Protein AF-0000000081333913 (afdb_homodimer)

Organism: NCBI:txid2813360

Foldseek 3Di:
DPLVDPFWKFADPVRQKIKTFGDAFLAKEWEQAPQQCVLVVDQTFIWGKHFPVRMGTPHHDWDFDRPPDQWTFTAHPPPGDTAWIDHHPCNRMIIGGLCRIPPSVVRFHQEYACCCNGDPVDDGPHPHYYVHDDDPVCSVVSSVVRVVVVVD/DPLVDPFWKFADPVRQKIKTFGDAFLAKEWEQAPQQCVLVVDQTFIKGKHFPVRMGTPHHDWDFDRPPDQKTFTAHPPPGDTAWIDHHPCNRMIIGGLCRIPPSVVRFHQEYACCCNGDPVDDGPHPHYYVHDDDPVCSVVSSVVRVVVVVD

pLDDT: mean 96.04, std 8.11, range [45.03, 98.94]

Secondary structure (DSSP, 8-state):
--GGGPSEEEE-TTSSSEEEE-S--SEEEEE--HHHHHHHTSS-EEEEEEEGGGEEEEES--EE-TT-SSSEEEE-TTT--EEEEE-TT-TTEEEEEGGGBTTGGG---SEEE-GGG--TT-----SEE-SSPPPHHHHHHHHHHHHHHHH-/--GGGPSEEEE-TTSSSEEEE-S--SEEEEE--HHHHHHHTSS-EEEEEEEGGGEEEEES--EE-TT-SSSEEEE-TTT--EEEEE-TT-TTEEEEEGGGBTTGGG---SEEE-GGG--TT-----SEE-SSPPPGGGHHHHHHHHHHHHH-

Radius of gyration: 18.85 Å; Cα contacts (8 Å, |Δi|>4): 788; chains: 2; bounding box: 34×53×47 Å

Structure (mmCIF, N/CA/C/O backbone):
data_AF-0000000081333913-model_v1
#
loop_
_entity.id
_entity.type
_entity.pdbx_description
1 polymer 'GFA family protein'
#
loop_
_atom_site.group_PDB
_atom_site.id
_atom_site.type_symbol
_atom_site.label_atom_id
_atom_site.label_alt_id
_atom_site.label_comp_id
_atom_site.label_asym_id
_atom_site.label_entity_id
_atom_site.label_seq_id
_atom_site.pdbx_PDB_ins_code
_atom_site.Cartn_x
_atom_site.Cartn_y
_atom_site.Cartn_z
_atom_site.occupancy
_atom_site.B_iso_or_equiv
_atom_site.auth_seq_id
_atom_site.auth_comp_id
_atom_site.auth_asym_id
_atom_site.auth_atom_id
_atom_site.pdbx_PDB_model_num
ATOM 1 N N . MET A 1 1 ? 9.031 -12.336 -18.047 1 46.41 1 MET A N 1
ATOM 2 C CA . MET A 1 1 ? 10.094 -12.57 -17.078 1 46.41 1 MET A CA 1
ATOM 3 C C . MET A 1 1 ? 11.07 -13.633 -17.578 1 46.41 1 MET A C 1
ATOM 5 O O . MET A 1 1 ? 10.648 -14.68 -18.078 1 46.41 1 MET A O 1
ATOM 9 N N . SER A 1 2 ? 12.266 -13.273 -17.938 1 48.06 2 SER A N 1
ATOM 10 C CA . SER A 1 2 ? 13.148 -14.297 -18.484 1 48.06 2 SER A CA 1
ATOM 11 C C . SER A 1 2 ? 13.359 -15.43 -17.484 1 48.06 2 SER A C 1
ATOM 13 O O . SER A 1 2 ? 13.477 -15.188 -16.281 1 48.06 2 SER A O 1
ATOM 15 N N . VAL A 1 3 ? 12.852 -16.656 -17.703 1 53.72 3 VAL A N 1
ATOM 16 C CA . VAL A 1 3 ? 13.055 -17.938 -17.031 1 53.72 3 VAL A CA 1
ATOM 17 C C . VAL A 1 3 ? 14.453 -17.984 -16.422 1 53.72 3 VAL A C 1
ATOM 19 O O . VAL A 1 3 ? 14.672 -18.656 -15.414 1 53.72 3 VAL A O 1
ATOM 22 N N . GLU A 1 4 ? 15.336 -17.203 -17 1 59.25 4 GLU A N 1
ATOM 23 C CA . GLU A 1 4 ? 16.75 -17.453 -16.703 1 59.25 4 GLU A CA 1
ATOM 24 C C . GLU A 1 4 ? 17.109 -17.031 -15.289 1 59.25 4 GLU A C 1
ATOM 26 O O . GLU A 1 4 ? 18.094 -17.5 -14.719 1 59.25 4 GLU A O 1
ATOM 31 N N . THR A 1 5 ? 16.125 -16.516 -14.492 1 79.19 5 THR A N 1
ATOM 32 C CA . THR A 1 5 ? 16.641 -16.047 -13.203 1 79.19 5 THR A CA 1
ATOM 33 C C . THR A 1 5 ? 15.852 -16.672 -12.055 1 79.19 5 THR A C 1
ATOM 35 O O . THR A 1 5 ? 15.828 -16.125 -10.953 1 79.19 5 THR A O 1
ATOM 38 N N . LEU A 1 6 ? 15.359 -17.828 -12.312 1 89.62 6 LEU A N 1
ATOM 39 C CA . LEU A 1 6 ? 14.656 -18.516 -11.227 1 89.62 6 LEU A CA 1
ATOM 40 C C . LEU A 1 6 ? 15.602 -19.438 -10.461 1 89.62 6 LEU A C 1
ATOM 42 O O . LEU A 1 6 ? 16.562 -19.953 -11.039 1 89.62 6 LEU A O 1
ATOM 46 N N . PRO A 1 7 ? 15.344 -19.625 -9.117 1 96.75 7 PRO A N 1
ATOM 47 C CA . PRO A 1 7 ? 14.281 -19.031 -8.297 1 96.75 7 PRO A CA 1
ATOM 48 C C . PRO A 1 7 ? 14.5 -17.547 -8.031 1 96.75 7 PRO A C 1
ATOM 50 O O . PRO A 1 7 ? 15.633 -17.062 -8.062 1 96.75 7 PRO A O 1
ATOM 53 N N . GLN A 1 8 ? 13.398 -16.859 -7.879 1 97.56 8 GLN A N 1
ATOM 54 C CA . GLN A 1 8 ? 13.422 -15.453 -7.48 1 97.56 8 GLN A CA 1
ATOM 55 C C . GLN A 1 8 ? 13.195 -15.305 -5.977 1 97.56 8 GLN A C 1
ATOM 57 O O . GLN A 1 8 ? 12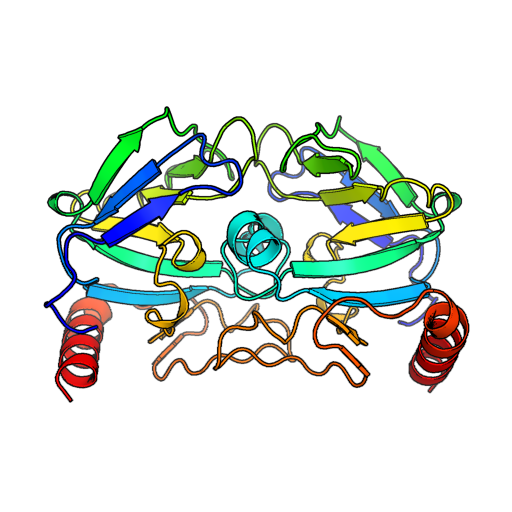.352 -16 -5.398 1 97.56 8 GLN A O 1
ATOM 62 N N . ALA A 1 9 ? 13.984 -14.414 -5.371 1 98.38 9 ALA A N 1
ATOM 63 C CA . ALA A 1 9 ? 13.867 -14.172 -3.934 1 98.38 9 ALA A CA 1
ATOM 64 C C . ALA A 1 9 ? 13 -12.945 -3.652 1 98.38 9 ALA A C 1
ATOM 66 O O . ALA A 1 9 ? 12.789 -12.109 -4.535 1 98.38 9 ALA A O 1
ATOM 67 N N . GLY A 1 10 ? 12.422 -12.914 -2.475 1 98.62 10 GLY A N 1
ATOM 68 C CA . GLY A 1 10 ? 11.711 -11.758 -1.941 1 98.62 10 GLY A CA 1
ATOM 69 C C . GLY A 1 10 ? 11.812 -11.641 -0.433 1 98.62 10 GLY A C 1
ATOM 70 O O . GLY A 1 10 ? 12.297 -12.555 0.235 1 98.62 10 GLY A O 1
ATOM 71 N N . SER A 1 11 ? 11.453 -10.5 0.06 1 98.88 11 SER A N 1
ATOM 72 C CA . SER A 1 11 ? 11.484 -10.273 1.501 1 98.88 11 SER A CA 1
ATOM 73 C C . SER A 1 11 ? 10.578 -9.109 1.898 1 98.88 11 SER A C 1
ATOM 75 O O . SER A 1 11 ? 10.305 -8.227 1.086 1 98.88 11 SER A O 1
ATOM 77 N N . CYS A 1 12 ? 10.133 -9.227 3.225 1 98.88 12 CYS A N 1
ATOM 78 C CA . CYS A 1 12 ? 9.43 -8.078 3.781 1 98.88 12 CYS A CA 1
ATOM 79 C C . CYS A 1 12 ? 10.367 -6.895 3.955 1 98.88 12 CYS A C 1
ATOM 81 O O . CYS A 1 12 ? 11.539 -6.965 3.584 1 98.88 12 CYS A O 1
ATOM 83 N N . ARG A 1 13 ? 9.898 -5.809 4.438 1 98.81 13 ARG A N 1
ATOM 84 C CA . ARG A 1 13 ? 10.633 -4.555 4.578 1 98.81 13 ARG A CA 1
ATOM 85 C C . ARG A 1 13 ? 11.844 -4.73 5.484 1 98.81 13 ARG A C 1
ATOM 87 O O . ARG A 1 13 ? 12.914 -4.172 5.211 1 98.81 13 ARG A O 1
ATOM 94 N N . CYS A 1 14 ? 11.734 -5.453 6.586 1 98.75 14 CYS A N 1
ATOM 95 C CA . CYS A 1 14 ? 12.789 -5.555 7.594 1 98.75 14 CYS A CA 1
ATOM 96 C C . CYS A 1 14 ? 13.672 -6.773 7.34 1 98.75 14 CYS A C 1
ATOM 98 O O . CYS A 1 14 ? 14.609 -7.035 8.094 1 98.75 14 CYS A O 1
ATOM 100 N N . ASN A 1 15 ? 13.367 -7.508 6.383 1 98.62 15 ASN A N 1
ATOM 101 C CA . ASN A 1 15 ? 14.086 -8.727 6.02 1 98.62 15 ASN A CA 1
ATOM 102 C C . ASN A 1 15 ? 13.883 -9.828 7.059 1 98.62 15 ASN A C 1
ATOM 104 O O . ASN A 1 15 ? 14.586 -10.836 7.043 1 98.62 15 ASN A O 1
ATOM 108 N N . GLY A 1 16 ? 12.977 -9.664 7.961 1 98.75 16 GLY A N 1
ATOM 109 C CA . GLY A 1 16 ? 12.68 -10.688 8.953 1 98.75 16 GLY A CA 1
ATOM 110 C C . GLY A 1 16 ? 12.016 -11.914 8.367 1 98.75 16 GLY A C 1
ATOM 111 O O . GLY A 1 16 ? 12.102 -13.008 8.93 1 98.75 16 GLY A O 1
ATOM 112 N N . VAL A 1 17 ? 11.266 -11.758 7.352 1 98.94 17 VAL A N 1
ATOM 113 C CA . VAL A 1 17 ? 10.695 -12.852 6.578 1 98.94 17 VAL A CA 1
ATOM 114 C C . VAL A 1 17 ? 11.25 -12.836 5.16 1 98.94 17 VAL A C 1
ATOM 116 O O . VAL A 1 17 ? 11.305 -11.781 4.52 1 98.94 17 VAL A O 1
ATOM 119 N N . ARG A 1 18 ? 11.75 -13.883 4.676 1 98.88 18 ARG A N 1
ATOM 120 C CA . ARG A 1 18 ? 12.234 -14.07 3.311 1 98.88 18 ARG A CA 1
ATOM 121 C C . ARG A 1 18 ? 11.539 -15.25 2.639 1 98.88 18 ARG A C 1
ATOM 123 O O . ARG A 1 18 ? 11.102 -16.188 3.311 1 98.88 18 ARG A O 1
ATOM 130 N N . PHE A 1 19 ? 11.344 -15.203 1.347 1 98.94 19 PHE A N 1
ATOM 131 C CA . PHE A 1 19 ? 10.688 -16.266 0.591 1 98.94 19 PHE A CA 1
ATOM 132 C C . PHE A 1 19 ? 11.273 -16.375 -0.812 1 98.94 19 PHE A C 1
ATOM 134 O O . PHE A 1 19 ? 12.086 -15.531 -1.218 1 98.94 19 PHE A O 1
ATOM 141 N N . SER A 1 20 ? 10.961 -17.422 -1.452 1 98.75 20 SER A N 1
ATOM 142 C CA . SER A 1 20 ? 11.414 -17.672 -2.818 1 98.75 20 SER A CA 1
ATOM 143 C C . SER A 1 20 ? 10.289 -18.25 -3.676 1 98.75 20 SER A C 1
ATOM 145 O O . SER A 1 20 ? 9.383 -18.906 -3.158 1 98.75 20 SER A O 1
ATOM 147 N N . VAL A 1 21 ? 10.273 -17.875 -4.949 1 98.44 21 VAL A N 1
ATOM 148 C CA . VAL A 1 21 ? 9.391 -18.469 -5.941 1 98.44 21 VAL A CA 1
ATOM 149 C C . VAL A 1 21 ? 10.219 -19.172 -7.02 1 98.44 21 VAL A C 1
ATOM 151 O O . VAL A 1 21 ? 11.195 -18.609 -7.516 1 98.44 21 VAL A O 1
ATOM 154 N N . SER A 1 22 ? 9.766 -20.406 -7.398 1 98.19 22 SER A N 1
ATOM 155 C CA . SER A 1 22 ? 10.594 -21.219 -8.273 1 98.19 22 SER A CA 1
ATOM 156 C C . SER A 1 22 ? 10.016 -21.281 -9.688 1 98.19 22 SER A C 1
ATOM 158 O O . SER A 1 22 ? 10.609 -21.875 -10.586 1 98.19 22 SER A O 1
ATOM 160 N N . GLN A 1 23 ? 8.883 -20.75 -9.945 1 97 23 GLN A N 1
ATOM 161 C CA . GLN A 1 23 ? 8.242 -20.688 -11.25 1 97 23 GLN A CA 1
ATOM 162 C C . GLN A 1 23 ? 7.691 -19.297 -11.531 1 97 23 GLN A C 1
ATOM 164 O O . GLN A 1 23 ? 7.574 -18.484 -10.617 1 97 23 GLN A O 1
ATOM 169 N N . ALA A 1 24 ? 7.434 -19 -12.844 1 96.56 24 ALA A N 1
ATOM 170 C CA . ALA A 1 24 ? 6.793 -17.75 -13.227 1 96.56 24 ALA A CA 1
ATOM 171 C C . ALA A 1 24 ? 5.359 -17.688 -12.703 1 96.56 24 ALA A C 1
ATOM 173 O O . ALA A 1 24 ? 4.727 -18.719 -12.477 1 96.56 24 ALA A O 1
ATOM 174 N N . PRO A 1 25 ? 4.871 -16.516 -12.422 1 97.88 25 PRO A N 1
ATOM 175 C CA . PRO A 1 25 ? 3.467 -16.406 -12.023 1 97.88 25 PRO A CA 1
ATOM 176 C C . PRO A 1 25 ? 2.5 -16.812 -13.133 1 97.88 25 PRO A C 1
ATOM 178 O O . PRO A 1 25 ? 2.846 -16.75 -14.312 1 97.88 25 PRO A O 1
ATOM 181 N N . VAL A 1 26 ? 1.338 -17.219 -12.742 1 97.25 26 VAL A N 1
ATOM 182 C CA . VAL A 1 26 ? 0.34 -17.594 -13.734 1 97.25 26 VAL A CA 1
ATOM 183 C C . VAL A 1 26 ? -0.444 -16.359 -14.172 1 97.25 26 VAL A C 1
ATOM 185 O O . VAL A 1 26 ? -1.115 -16.391 -15.211 1 97.25 26 VAL A O 1
ATOM 188 N N . ILE A 1 27 ? -0.457 -15.281 -13.414 1 98 27 ILE A N 1
ATOM 189 C CA . ILE A 1 27 ? -1.062 -14 -13.773 1 98 27 ILE A CA 1
ATOM 190 C C . ILE A 1 27 ? -0.625 -12.93 -12.781 1 98 27 ILE A C 1
ATOM 192 O O . ILE A 1 27 ? -0.299 -13.234 -11.633 1 98 27 ILE A O 1
ATOM 196 N N . THR A 1 28 ? -0.525 -11.648 -13.125 1 98.69 28 THR A N 1
ATOM 197 C CA . THR A 1 28 ? -0.239 -10.5 -12.273 1 98.69 28 THR A CA 1
ATOM 198 C C . THR A 1 28 ? -1.445 -9.57 -12.195 1 98.69 28 THR A C 1
ATOM 200 O O . THR A 1 28 ? -2.203 -9.445 -13.156 1 98.69 28 THR A O 1
ATOM 203 N N . MET A 1 29 ? -1.62 -8.93 -11.016 1 98.75 29 MET A N 1
ATOM 204 C CA . MET A 1 29 ? -2.889 -8.25 -10.773 1 98.75 29 MET A CA 1
ATOM 205 C C . MET A 1 29 ? -2.68 -6.977 -9.953 1 98.75 29 MET A C 1
ATOM 207 O O . MET A 1 29 ? -1.715 -6.875 -9.195 1 98.75 29 MET A O 1
ATOM 211 N N . ALA A 1 30 ? -3.57 -6.062 -10.164 1 98.94 30 ALA A N 1
ATOM 212 C CA . ALA A 1 30 ? -3.826 -4.953 -9.25 1 98.94 30 ALA A CA 1
ATOM 213 C C . ALA A 1 30 ? -5.27 -4.98 -8.742 1 98.94 30 ALA A C 1
ATOM 215 O O . ALA A 1 30 ? -6.203 -5.156 -9.531 1 98.94 30 ALA A O 1
ATOM 216 N N . CYS A 1 31 ? -5.477 -4.836 -7.484 1 98.88 31 CYS A N 1
ATOM 217 C CA . CYS A 1 31 ? -6.82 -4.785 -6.918 1 98.88 31 CYS A CA 1
ATOM 218 C C . CYS A 1 31 ? -7.109 -3.42 -6.309 1 98.88 31 CYS A C 1
ATOM 220 O O . CYS A 1 31 ? -6.359 -2.947 -5.453 1 98.88 31 CYS A O 1
ATOM 222 N N . HIS A 1 32 ? -8.234 -2.791 -6.668 1 98.94 32 HIS A N 1
ATOM 223 C CA . HIS A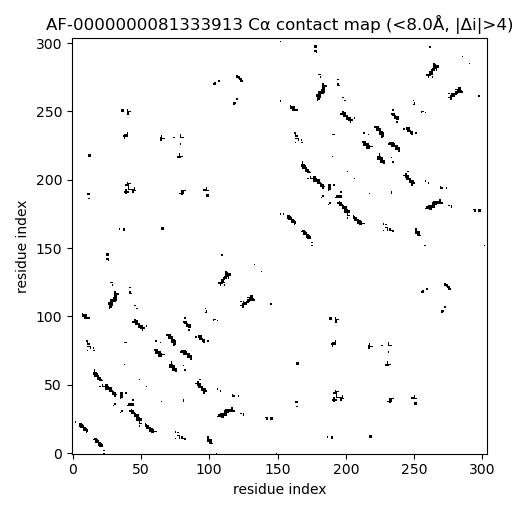 1 32 ? -8.562 -1.422 -6.289 1 98.94 32 HIS A CA 1
ATOM 224 C C . HIS A 1 32 ? -9.609 -1.393 -5.184 1 98.94 32 HIS A C 1
ATOM 226 O O . HIS A 1 32 ? -10.125 -0.326 -4.836 1 98.94 32 HIS A O 1
ATOM 232 N N . CYS A 1 33 ? -10.023 -2.529 -4.609 1 98.75 33 CYS A N 1
ATOM 233 C CA . CYS A 1 33 ? -11.086 -2.473 -3.615 1 98.75 33 CYS A CA 1
ATOM 234 C C . CYS A 1 33 ? -10.68 -1.612 -2.426 1 98.75 33 CYS A C 1
ATOM 236 O O . CYS A 1 33 ? -9.492 -1.441 -2.156 1 98.75 33 CYS A O 1
ATOM 238 N N . THR A 1 34 ? -11.664 -1.129 -1.731 1 98.5 34 THR A N 1
ATOM 239 C CA . THR A 1 34 ? -11.414 -0.283 -0.57 1 98.5 34 THR A CA 1
ATOM 240 C C . THR A 1 34 ? -10.602 -1.035 0.482 1 98.5 34 THR A C 1
ATOM 242 O O . THR A 1 34 ? -9.773 -0.444 1.175 1 98.5 34 THR A O 1
ATOM 245 N N . GLY A 1 35 ? -10.836 -2.309 0.642 1 98.31 35 GLY A N 1
ATOM 246 C CA . GLY A 1 35 ? -10.039 -3.115 1.553 1 98.31 35 GLY A CA 1
ATOM 247 C C . GLY A 1 35 ? -8.555 -3.086 1.232 1 98.31 35 GLY A C 1
ATOM 248 O O . GLY A 1 35 ? -7.727 -2.879 2.121 1 98.31 35 GLY A O 1
ATOM 249 N N . CYS A 1 36 ? -8.211 -3.285 -0.038 1 98.75 36 CYS A N 1
ATOM 250 C CA . CYS A 1 36 ? -6.816 -3.236 -0.463 1 98.75 36 CYS A CA 1
ATOM 251 C C . CYS A 1 36 ? -6.238 -1.838 -0.282 1 98.75 36 CYS A C 1
ATOM 253 O O . CYS A 1 36 ? -5.07 -1.685 0.078 1 98.75 36 CYS A O 1
ATOM 255 N N . GLN A 1 37 ? -7.055 -0.808 -0.609 1 98.88 37 GLN A N 1
ATOM 256 C CA . GLN A 1 37 ? -6.594 0.557 -0.377 1 98.88 37 GLN A CA 1
ATOM 257 C C . GLN A 1 37 ? -6.195 0.763 1.081 1 98.88 37 GLN A C 1
ATOM 259 O O . GLN A 1 37 ? -5.117 1.292 1.366 1 98.88 37 GLN A O 1
ATOM 264 N N . LYS A 1 38 ? -6.977 0.266 1.985 1 98.81 38 LYS A N 1
ATOM 265 C CA . LYS A 1 38 ? -6.699 0.426 3.41 1 98.81 38 LYS A CA 1
ATOM 266 C C . LYS A 1 38 ? -5.516 -0.436 3.84 1 98.81 38 LYS A C 1
ATOM 268 O O . LYS A 1 38 ? -4.664 0.009 4.613 1 98.81 38 LYS A O 1
ATOM 273 N N . MET A 1 39 ? -5.406 -1.65 3.344 1 98.69 39 MET A N 1
ATOM 274 C CA . MET A 1 39 ? -4.336 -2.557 3.746 1 98.69 39 MET A CA 1
ATOM 275 C C . MET A 1 39 ? -2.988 -2.08 3.215 1 98.69 39 MET A C 1
ATOM 277 O O . MET A 1 39 ? -1.959 -2.26 3.867 1 98.69 39 MET A O 1
ATOM 281 N N . THR A 1 40 ? -3.004 -1.458 2.09 1 98.81 40 THR A N 1
ATOM 282 C CA . THR A 1 40 ? -1.753 -1.082 1.44 1 98.81 40 THR A CA 1
ATOM 283 C C . THR A 1 40 ? -1.389 0.365 1.764 1 98.81 40 THR A C 1
ATOM 285 O O . THR A 1 40 ? -0.264 0.8 1.507 1 98.81 40 THR A O 1
ATOM 288 N N . SER A 1 41 ? -2.357 1.128 2.305 1 98.81 41 SER A N 1
ATOM 289 C CA . SER A 1 41 ? -2.137 2.566 2.402 1 98.81 41 SER A CA 1
ATOM 290 C C . SER A 1 41 ? -1.754 3.16 1.049 1 98.81 41 SER A C 1
ATOM 292 O O . SER A 1 41 ? -0.863 4.008 0.966 1 98.81 41 SER A O 1
ATOM 294 N N . SER A 1 42 ? -2.316 2.693 -0.023 1 98.94 42 SER A N 1
ATOM 295 C CA . SER A 1 42 ? -2.035 3.033 -1.414 1 98.94 42 SER A CA 1
ATOM 296 C C . SER A 1 42 ? -3.287 2.91 -2.277 1 98.94 42 SER A C 1
ATOM 298 O O . SER A 1 42 ? -4.387 2.715 -1.758 1 98.94 42 SER A O 1
ATOM 300 N N . ALA A 1 43 ? -3.15 3.148 -3.564 1 98.88 43 ALA A N 1
ATOM 301 C CA . ALA A 1 43 ? -4.293 3.193 -4.473 1 98.88 43 ALA A CA 1
ATOM 302 C C . ALA A 1 43 ? -4.805 1.788 -4.777 1 98.88 43 ALA A C 1
ATOM 304 O O . ALA A 1 43 ? -5.984 1.604 -5.086 1 98.88 43 ALA A O 1
ATOM 305 N N . PHE A 1 44 ? -3.977 0.835 -4.715 1 98.94 44 PHE A N 1
ATOM 306 C CA . PHE A 1 44 ? -4.258 -0.551 -5.07 1 98.94 44 PHE A CA 1
ATOM 307 C C . PHE A 1 44 ? -3.213 -1.485 -4.477 1 98.94 44 PHE A C 1
ATOM 309 O O . PHE A 1 44 ? -2.15 -1.038 -4.035 1 98.94 44 PHE A O 1
ATOM 316 N N . SER A 1 45 ? -3.535 -2.74 -4.344 1 98.88 45 SER A N 1
ATOM 317 C CA . SER A 1 45 ? -2.525 -3.756 -4.059 1 98.88 45 SER A CA 1
ATOM 318 C C . SER A 1 45 ? -1.959 -4.348 -5.344 1 98.88 45 SER A C 1
ATOM 320 O O . SER A 1 45 ? -2.613 -4.32 -6.391 1 98.88 45 SER A O 1
ATOM 322 N N . LEU A 1 46 ? -0.726 -4.758 -5.301 1 98.94 46 LEU A N 1
ATOM 323 C CA . LEU A 1 46 ? -0.083 -5.449 -6.41 1 98.94 46 LEU A CA 1
ATOM 324 C C . LEU A 1 46 ? 0.239 -6.895 -6.035 1 98.94 46 LEU A C 1
ATOM 326 O O . LEU A 1 46 ? 0.788 -7.152 -4.961 1 98.94 46 LEU A O 1
ATOM 330 N N . SER A 1 47 ? -0.103 -7.805 -6.93 1 98.69 47 SER A N 1
ATOM 331 C CA . SER A 1 47 ? 0.152 -9.203 -6.609 1 98.69 47 SER A CA 1
ATOM 332 C C . SER A 1 47 ? 0.5 -10 -7.859 1 98.69 47 SER A C 1
ATOM 334 O O . SER A 1 47 ? 0.247 -9.555 -8.977 1 98.69 47 SER A O 1
ATOM 336 N N . ALA A 1 48 ? 1.147 -11.086 -7.664 1 98.62 48 ALA A N 1
ATOM 337 C CA . ALA A 1 48 ? 1.433 -12.148 -8.625 1 98.62 48 ALA A CA 1
ATOM 338 C C . ALA A 1 48 ? 0.949 -13.5 -8.102 1 98.62 48 ALA A C 1
ATOM 340 O O . ALA A 1 48 ? 1.264 -13.891 -6.977 1 98.62 48 ALA A O 1
ATOM 341 N N . LEU A 1 49 ? 0.105 -14.164 -8.906 1 98.31 49 LEU A N 1
ATOM 342 C CA . LEU A 1 49 ? -0.433 -15.469 -8.539 1 98.31 49 LEU A CA 1
ATOM 343 C C . LEU A 1 49 ? 0.523 -16.594 -8.945 1 98.31 49 LEU A C 1
ATOM 345 O O . LEU A 1 49 ? 0.909 -16.688 -10.109 1 98.31 49 LEU A O 1
ATOM 349 N N . PHE A 1 50 ? 0.954 -17.375 -7.953 1 98.31 50 PHE A N 1
ATOM 350 C CA . PHE A 1 50 ? 1.852 -18.5 -8.188 1 98.31 50 PHE A CA 1
ATOM 351 C C . PHE A 1 50 ? 1.182 -19.828 -7.816 1 98.31 50 PHE A C 1
ATOM 353 O O . PHE A 1 50 ? 0.298 -19.859 -6.957 1 98.31 50 PHE A O 1
ATOM 360 N N . ALA A 1 51 ? 1.622 -20.922 -8.555 1 98.06 51 ALA A N 1
ATOM 361 C CA . ALA A 1 51 ? 1.349 -22.234 -7.977 1 98.06 51 ALA A CA 1
ATOM 362 C C . ALA A 1 51 ? 1.874 -22.328 -6.547 1 98.06 51 ALA A C 1
ATOM 364 O O . ALA A 1 51 ? 2.99 -21.891 -6.258 1 98.06 51 ALA A O 1
ATOM 365 N N . ALA A 1 52 ? 1.017 -22.859 -5.641 1 98.19 52 ALA A N 1
ATOM 366 C CA . ALA A 1 52 ? 1.41 -22.953 -4.238 1 98.19 52 ALA A CA 1
ATOM 367 C C . ALA A 1 52 ? 2.719 -23.734 -4.086 1 98.19 52 ALA A C 1
ATOM 369 O O . ALA A 1 52 ? 3.539 -23.406 -3.225 1 98.19 52 ALA A O 1
ATOM 370 N N . SER A 1 53 ? 2.973 -24.719 -4.875 1 98.06 53 SER A N 1
ATOM 371 C CA . SER A 1 53 ? 4.16 -25.562 -4.82 1 98.06 53 SER A CA 1
ATOM 372 C C . SER A 1 53 ? 5.41 -24.781 -5.234 1 98.06 53 SER A C 1
ATOM 374 O O . SER A 1 53 ? 6.531 -25.234 -4.98 1 98.06 53 SER A O 1
ATOM 376 N N . ALA A 1 54 ? 5.281 -23.656 -5.914 1 98.31 54 ALA A N 1
ATOM 377 C CA . ALA A 1 54 ? 6.402 -22.859 -6.422 1 98.31 54 ALA A CA 1
ATOM 378 C C . ALA A 1 54 ? 6.844 -21.828 -5.402 1 98.31 54 ALA A C 1
ATOM 380 O O . ALA A 1 54 ? 7.832 -21.109 -5.621 1 98.31 54 ALA A O 1
ATOM 381 N N . PHE A 1 55 ? 6.082 -21.719 -4.34 1 98.62 55 PHE A N 1
ATOM 382 C CA . PHE A 1 55 ? 6.312 -20.688 -3.342 1 98.62 55 PHE A CA 1
ATOM 383 C C . PHE A 1 55 ? 6.789 -21.297 -2.029 1 98.62 55 PHE A C 1
ATOM 385 O O . PHE A 1 55 ? 6.164 -22.219 -1.504 1 98.62 55 PHE A O 1
ATOM 392 N N . THR A 1 56 ? 7.879 -20.719 -1.458 1 98.75 56 THR A N 1
ATOM 393 C CA . THR A 1 56 ? 8.422 -21.203 -0.195 1 98.75 56 THR A CA 1
ATOM 394 C C . THR A 1 56 ? 8.883 -20.047 0.687 1 98.75 56 THR A C 1
ATOM 396 O O . THR A 1 56 ? 9.648 -19.188 0.244 1 98.75 56 THR A O 1
ATOM 399 N N . VAL A 1 57 ? 8.367 -19.969 1.958 1 98.88 57 VAL A N 1
ATOM 400 C CA . VAL A 1 57 ? 8.977 -19.094 2.961 1 98.88 57 VAL A CA 1
ATOM 401 C C . VAL A 1 57 ? 10.305 -19.688 3.424 1 98.88 57 VAL A C 1
ATOM 403 O O . VAL A 1 57 ? 10.336 -20.797 3.982 1 98.88 57 VAL A O 1
ATOM 406 N N . THR A 1 58 ? 11.383 -18.969 3.23 1 98.81 58 THR A N 1
ATOM 407 C CA . THR A 1 58 ? 12.711 -19.516 3.48 1 98.81 58 THR A CA 1
ATOM 408 C C . THR A 1 58 ? 13.242 -19.062 4.836 1 98.81 58 THR A C 1
ATOM 410 O O . THR A 1 58 ? 14.195 -19.641 5.363 1 98.81 58 THR A O 1
ATOM 413 N N . GLN A 1 59 ? 12.766 -18.016 5.344 1 98.75 59 GLN A N 1
ATOM 414 C CA . GLN A 1 59 ? 13.156 -17.453 6.633 1 98.75 59 GLN A CA 1
ATOM 415 C C . GLN A 1 59 ? 11.992 -16.734 7.297 1 98.75 59 GLN A C 1
ATOM 417 O O . GLN A 1 59 ? 11.227 -16.031 6.629 1 98.75 59 GLN A O 1
ATOM 422 N N . GLY A 1 60 ? 11.852 -16.906 8.625 1 98.75 60 GLY A N 1
ATOM 423 C CA . GLY A 1 60 ? 10.859 -16.172 9.391 1 98.75 60 GLY A CA 1
ATOM 424 C C . GLY A 1 60 ? 9.516 -16.875 9.445 1 98.75 60 GLY A C 1
ATOM 425 O O . GLY A 1 60 ? 9.344 -17.953 8.875 1 98.75 60 GLY A O 1
ATOM 426 N N . CYS A 1 61 ? 8.602 -16.297 10.195 1 98.44 61 CYS A N 1
ATOM 427 C CA . CYS A 1 61 ? 7.277 -16.875 10.438 1 98.44 61 CYS A CA 1
ATOM 428 C C . CYS A 1 61 ? 6.184 -15.836 10.188 1 98.44 61 CYS A C 1
ATOM 430 O O . CYS A 1 61 ? 5.848 -15.055 11.078 1 98.44 61 CYS A O 1
ATOM 432 N N . PRO A 1 62 ? 5.637 -15.867 8.953 1 98.75 62 PRO A N 1
ATOM 433 C CA . PRO A 1 62 ? 4.52 -14.953 8.703 1 98.75 62 PRO A CA 1
ATOM 434 C C . PRO A 1 62 ? 3.34 -15.195 9.641 1 98.75 62 PRO A C 1
ATOM 436 O O . PRO A 1 62 ? 3.104 -16.328 10.062 1 98.75 62 PRO A O 1
ATOM 439 N N . VAL A 1 63 ? 2.637 -14.133 9.953 1 98.75 63 VAL A N 1
ATOM 440 C CA . VAL A 1 63 ? 1.448 -14.219 10.797 1 98.75 63 VAL A CA 1
ATOM 441 C C . VAL A 1 63 ? 0.238 -13.68 10.031 1 98.75 63 VAL A C 1
ATOM 443 O O . VAL A 1 63 ? 0.387 -12.93 9.07 1 98.75 63 VAL A O 1
ATOM 446 N N . VAL A 1 64 ? -0.96 -14.094 10.523 1 98.56 64 VAL A N 1
ATOM 447 C CA . VAL A 1 64 ? -2.182 -13.664 9.852 1 98.56 64 VAL A CA 1
ATOM 448 C C . VAL A 1 64 ? -2.488 -12.211 10.219 1 98.56 64 VAL A C 1
ATOM 450 O O . VAL A 1 64 ? -2.438 -11.844 11.391 1 98.56 64 VAL A O 1
ATOM 453 N N . GLY A 1 65 ? -2.664 -11.352 9.266 1 98.62 65 GLY A N 1
ATOM 454 C CA . GLY A 1 65 ? -3.211 -10.008 9.375 1 98.62 65 GLY A CA 1
ATOM 455 C C . GLY A 1 65 ? -4.547 -9.844 8.68 1 98.62 65 GLY A C 1
ATOM 456 O O . GLY A 1 65 ? -5.363 -10.773 8.664 1 98.62 65 GLY A O 1
ATOM 457 N N . GLY A 1 66 ? -4.809 -8.617 8.164 1 98.06 66 GLY A N 1
ATOM 458 C CA . GLY A 1 66 ? -6.082 -8.375 7.504 1 98.06 66 GLY A CA 1
ATOM 459 C C . GLY A 1 66 ? -7.277 -8.578 8.422 1 98.06 66 GLY A C 1
ATOM 460 O O . GLY A 1 66 ? -7.266 -8.133 9.57 1 98.06 66 GLY A O 1
ATOM 461 N N . LEU A 1 67 ? -8.336 -9.188 7.848 1 98.12 67 LEU A N 1
ATOM 462 C CA . LEU A 1 67 ? -9.594 -9.305 8.578 1 98.12 67 LEU A CA 1
ATOM 463 C C . LEU A 1 67 ? -9.664 -10.625 9.336 1 98.12 67 LEU A C 1
ATOM 465 O O . LEU A 1 67 ? -10.664 -10.914 10 1 98.12 67 LEU A O 1
ATOM 469 N N . HIS A 1 68 ? -8.672 -11.477 9.211 1 97.62 68 HIS A N 1
ATOM 470 C CA . HIS A 1 68 ? -8.625 -12.781 9.859 1 97.62 68 HIS A CA 1
ATOM 471 C C . HIS A 1 68 ? -9.828 -13.633 9.469 1 97.62 68 HIS A C 1
ATOM 473 O O . HIS A 1 68 ? -10.398 -14.336 10.305 1 97.62 68 HIS A O 1
ATOM 479 N N . GLY A 1 69 ? -10.312 -13.461 8.266 1 95.19 69 GLY A N 1
ATOM 480 C CA . GLY A 1 69 ? -11.422 -14.234 7.727 1 95.19 69 GLY A CA 1
ATOM 481 C C . GLY A 1 69 ? -10.969 -15.484 6.992 1 95.19 69 GLY A C 1
ATOM 482 O O . GLY A 1 69 ? -9.898 -16.031 7.277 1 95.19 69 GLY A O 1
ATOM 483 N N . LEU A 1 70 ? -11.82 -15.938 6.016 1 93.38 70 LEU A N 1
ATOM 484 C CA . LEU A 1 70 ? -11.539 -17.172 5.289 1 93.38 70 LEU A CA 1
ATOM 485 C C . LEU A 1 70 ? -10.297 -17.016 4.414 1 93.38 70 LEU A C 1
ATOM 487 O O . LEU A 1 70 ? -9.484 -17.938 4.312 1 93.38 70 LEU A O 1
ATOM 491 N N . ASP A 1 71 ? -10.234 -15.805 3.793 1 92.94 71 ASP A N 1
ATOM 492 C CA . ASP A 1 71 ? -9 -15.484 3.08 1 92.94 71 ASP A CA 1
ATOM 493 C C . ASP A 1 71 ? -7.898 -15.078 4.051 1 92.94 71 ASP A C 1
ATOM 495 O O . ASP A 1 71 ? -8.062 -14.141 4.836 1 92.94 71 ASP A O 1
ATOM 499 N N . ARG A 1 72 ? -6.848 -15.789 4.043 1 96.25 72 ARG A N 1
ATOM 500 C CA . ARG A 1 72 ? -5.781 -15.516 5.004 1 96.25 72 ARG A CA 1
ATOM 501 C C . ARG A 1 72 ? -4.723 -14.602 4.391 1 96.25 72 ARG A C 1
ATOM 503 O O . ARG A 1 72 ? -4.051 -14.977 3.43 1 96.25 72 ARG A O 1
ATOM 510 N N . HIS A 1 73 ? -4.605 -13.438 4.895 1 98.62 73 HIS A N 1
ATOM 511 C CA . HIS A 1 73 ? -3.549 -12.492 4.555 1 98.62 73 HIS A CA 1
ATOM 512 C C . HIS A 1 73 ? -2.361 -12.625 5.504 1 98.62 73 HIS A C 1
ATOM 514 O O . HIS A 1 73 ? -2.5 -12.414 6.707 1 98.62 73 HIS A O 1
ATOM 520 N N . TYR A 1 74 ? -1.218 -12.984 4.992 1 98.88 74 TYR A N 1
ATOM 521 C CA . TYR A 1 74 ? -0.044 -13.211 5.828 1 98.88 74 TYR A CA 1
ATOM 522 C C . TYR A 1 74 ? 0.891 -12.008 5.793 1 98.88 74 TYR A C 1
ATOM 524 O O . TYR A 1 74 ? 1.183 -11.469 4.723 1 98.88 74 TYR A O 1
ATOM 532 N N . CYS A 1 75 ? 1.358 -11.609 6.973 1 98.94 75 CYS A N 1
ATOM 533 C CA . CYS A 1 75 ? 2.18 -10.414 7.164 1 98.94 75 CYS A CA 1
ATOM 534 C C . CYS A 1 75 ? 3.408 -10.727 8.008 1 98.94 75 CYS A C 1
ATOM 536 O O . CYS A 1 75 ? 3.459 -11.766 8.68 1 98.94 75 CYS A O 1
ATOM 538 N N . CYS A 1 76 ? 4.426 -9.922 7.875 1 98.94 76 CYS A N 1
ATOM 539 C CA . CYS A 1 76 ? 5.531 -9.953 8.828 1 98.94 76 CYS A CA 1
ATOM 540 C C . CYS A 1 76 ? 5.098 -9.398 10.18 1 98.94 76 CYS A C 1
ATOM 542 O O . CYS A 1 76 ? 4.488 -8.328 10.25 1 98.94 76 CYS A O 1
ATOM 544 N N . SER A 1 77 ? 5.438 -10.078 11.258 1 98.5 77 SER A N 1
ATOM 545 C CA . SER A 1 77 ? 4.98 -9.672 12.578 1 98.5 77 SER A CA 1
ATOM 546 C C . SER A 1 77 ? 5.762 -8.469 13.086 1 98.5 77 SER A C 1
ATOM 548 O O . SER A 1 77 ? 5.34 -7.801 14.031 1 98.5 77 SER A O 1
ATOM 550 N N . HIS A 1 78 ? 6.891 -8.156 12.469 1 98.56 78 HIS A N 1
ATOM 551 C CA . HIS A 1 78 ? 7.742 -7.07 12.945 1 98.56 78 HIS A CA 1
ATOM 552 C C . HIS A 1 78 ? 7.504 -5.797 12.141 1 98.56 78 HIS A C 1
ATOM 554 O O . HIS A 1 78 ? 7.129 -4.766 12.703 1 98.56 78 HIS A O 1
ATOM 560 N N . CYS A 1 79 ? 7.691 -5.812 10.852 1 98.81 79 CYS A N 1
ATOM 561 C CA . CYS A 1 79 ? 7.535 -4.602 10.055 1 98.81 79 CYS A CA 1
ATOM 562 C C . CYS A 1 79 ? 6.102 -4.461 9.547 1 98.81 79 CYS A C 1
ATOM 564 O O . CYS A 1 79 ? 5.711 -3.398 9.062 1 98.81 79 CYS A O 1
ATOM 566 N N . MET A 1 80 ? 5.32 -5.5 9.57 1 98.81 80 MET A N 1
ATOM 567 C CA . MET A 1 80 ? 3.887 -5.551 9.305 1 98.81 80 MET A CA 1
ATOM 568 C C . MET A 1 80 ? 3.607 -5.484 7.809 1 98.81 80 MET A C 1
ATOM 570 O O . MET A 1 80 ? 2.467 -5.277 7.395 1 98.81 80 MET A O 1
ATOM 574 N N . SER A 1 81 ? 4.664 -5.629 6.938 1 98.88 81 SER A N 1
ATOM 575 C CA . SER A 1 81 ? 4.457 -5.746 5.5 1 98.88 81 SER A CA 1
ATOM 576 C C . SER A 1 81 ? 3.52 -6.902 5.168 1 98.88 81 SER A C 1
ATOM 578 O O . SER A 1 81 ? 3.629 -7.984 5.75 1 98.88 81 SER A O 1
ATOM 580 N N . TRP A 1 82 ? 2.529 -6.68 4.305 1 98.94 82 TRP A N 1
ATOM 581 C CA . TRP A 1 82 ? 1.674 -7.727 3.75 1 98.94 82 TRP A CA 1
ATOM 582 C C . TRP A 1 82 ? 2.414 -8.531 2.688 1 98.94 82 TRP A C 1
ATOM 584 O O . TRP A 1 82 ? 2.756 -8 1.626 1 98.94 82 TRP A O 1
ATOM 594 N N . LEU A 1 83 ? 2.582 -9.867 2.883 1 98.94 83 LEU A N 1
ATOM 595 C CA . LEU A 1 83 ? 3.516 -10.664 2.09 1 98.94 83 LEU A CA 1
ATOM 596 C C . LEU A 1 83 ? 2.777 -11.445 1.008 1 98.94 83 LEU A C 1
ATOM 598 O O . LEU A 1 83 ? 3.199 -11.461 -0.15 1 98.94 83 LEU A O 1
ATOM 602 N N . PHE A 1 84 ? 1.809 -12.164 1.397 1 98.88 84 PHE A N 1
ATOM 603 C CA . PHE A 1 84 ? 1.062 -13.016 0.483 1 98.88 84 PHE A CA 1
ATOM 604 C C . PHE A 1 84 ? -0.31 -13.352 1.056 1 98.88 84 PHE A C 1
ATOM 606 O O . PHE A 1 84 ? -0.588 -13.07 2.223 1 98.88 84 PHE A O 1
ATOM 613 N N . THR A 1 85 ? -1.157 -13.859 0.254 1 98.69 85 THR A N 1
ATOM 614 C CA . THR A 1 85 ? -2.51 -14.273 0.61 1 98.69 85 THR A CA 1
ATOM 615 C C . THR A 1 85 ? -2.785 -15.688 0.118 1 98.69 85 THR A C 1
ATOM 617 O O . THR A 1 85 ? -2.422 -16.047 -1.004 1 98.69 85 THR A O 1
ATOM 620 N N . ARG A 1 86 ? -3.328 -16.484 0.953 1 97.31 86 ARG A N 1
ATOM 621 C CA . ARG A 1 86 ? -3.9 -17.766 0.56 1 97.31 86 ARG A CA 1
ATOM 622 C C . ARG A 1 86 ? -5.426 -17.703 0.53 1 97.31 86 ARG A C 1
ATOM 624 O O . ARG A 1 86 ? -6.07 -17.703 1.58 1 97.31 86 ARG A O 1
ATOM 631 N N . PRO A 1 87 ? -5.949 -17.594 -0.719 1 91.94 87 PRO A N 1
ATOM 632 C CA . PRO A 1 87 ? -7.41 -17.516 -0.815 1 91.94 87 PRO A CA 1
ATOM 633 C C . PRO A 1 87 ? -8.102 -18.797 -0.371 1 91.94 87 PRO A C 1
ATOM 635 O O . PRO A 1 87 ? -7.578 -19.891 -0.585 1 91.94 87 PRO A O 1
ATOM 638 N N . HIS A 1 88 ? -9.219 -18.562 0.168 1 90.62 88 HIS A N 1
ATOM 639 C CA . HIS A 1 88 ? -9.984 -19.719 0.619 1 90.62 88 HIS A CA 1
ATOM 640 C C . HIS A 1 88 ? -10.438 -20.578 -0.56 1 90.62 88 HIS A C 1
ATOM 642 O O . HIS A 1 88 ? -10.969 -20.062 -1.546 1 90.62 88 HIS A O 1
ATOM 648 N N . GLY A 1 89 ? -10.289 -21.812 -0.473 1 88.44 89 GLY A N 1
ATOM 649 C CA . GLY A 1 89 ? -10.812 -22.75 -1.45 1 88.44 89 GLY A CA 1
ATOM 650 C C . GLY A 1 89 ? -9.914 -22.922 -2.66 1 88.44 89 GLY A C 1
ATOM 651 O O . GLY A 1 89 ? -10.25 -23.656 -3.59 1 88.44 89 GLY A O 1
ATOM 652 N N . ILE A 1 90 ? -8.891 -22.188 -2.748 1 88.81 90 ILE A N 1
ATOM 653 C CA . ILE A 1 90 ? -7.957 -22.281 -3.867 1 88.81 90 ILE A CA 1
ATOM 654 C C . ILE A 1 90 ? -6.562 -22.625 -3.352 1 88.81 90 ILE A C 1
ATOM 656 O O . ILE A 1 90 ? -5.617 -21.859 -3.537 1 88.81 90 ILE A O 1
ATOM 660 N N . ASP A 1 91 ? -6.363 -23.812 -2.879 1 93.25 91 ASP A N 1
ATOM 661 C CA . ASP A 1 91 ? -5.145 -24.219 -2.184 1 93.25 91 ASP A CA 1
ATOM 662 C C . ASP A 1 91 ? -3.986 -24.391 -3.162 1 93.25 91 ASP A C 1
ATOM 664 O O . ASP A 1 91 ? -2.82 -24.422 -2.758 1 93.25 91 ASP A O 1
ATOM 668 N N . GLU A 1 92 ? -4.297 -24.547 -4.391 1 96.06 92 GLU A N 1
ATOM 669 C CA . GLU A 1 92 ? -3.283 -24.828 -5.402 1 96.06 92 GLU A CA 1
ATOM 670 C C . GLU A 1 92 ? -2.518 -23.562 -5.781 1 96.06 92 GLU A C 1
ATOM 672 O O . GLU A 1 92 ? -1.492 -23.641 -6.461 1 96.06 92 GLU A O 1
ATOM 677 N N . PHE A 1 93 ? -3.051 -22.438 -5.262 1 97.25 93 PHE A N 1
ATOM 678 C CA . PHE A 1 93 ? -2.404 -21.172 -5.633 1 97.25 93 PHE A CA 1
ATOM 679 C C . PHE A 1 93 ? -2.117 -20.328 -4.398 1 97.25 93 PHE A C 1
ATOM 681 O O . PHE A 1 93 ? -2.674 -20.578 -3.326 1 97.25 93 PHE A O 1
ATOM 688 N N . VAL A 1 94 ? -1.192 -19.422 -4.508 1 98.56 94 VAL A N 1
ATOM 689 C CA . VAL A 1 94 ? -0.843 -18.406 -3.521 1 98.56 94 VAL A CA 1
ATOM 690 C C . VAL A 1 94 ? -0.646 -17.062 -4.215 1 98.56 94 VAL A C 1
ATOM 692 O O . VAL A 1 94 ? -0.037 -16.984 -5.285 1 98.56 94 VAL A O 1
ATOM 695 N N . ASN A 1 95 ? -1.256 -16.078 -3.703 1 98.56 95 ASN A N 1
ATOM 696 C CA . ASN A 1 95 ? -1.143 -14.711 -4.211 1 98.56 95 ASN A CA 1
ATOM 697 C C . ASN A 1 95 ? -0.05 -13.93 -3.486 1 98.56 95 ASN A C 1
ATOM 699 O O . ASN A 1 95 ? -0.229 -13.523 -2.336 1 98.56 95 ASN A O 1
ATOM 703 N N . VAL A 1 96 ? 1.098 -13.688 -4.129 1 98.88 96 VAL A N 1
ATOM 704 C CA . VAL A 1 96 ? 2.27 -13.062 -3.525 1 98.88 96 VAL A CA 1
ATOM 705 C C . VAL A 1 96 ? 2.303 -11.578 -3.879 1 98.88 96 VAL A C 1
ATOM 707 O O . VAL A 1 96 ? 2.082 -11.203 -5.035 1 98.88 96 VAL A O 1
ATOM 710 N N . ARG A 1 97 ? 2.539 -10.727 -2.867 1 98.94 97 ARG A N 1
ATOM 711 C CA . ARG A 1 97 ? 2.678 -9.297 -3.152 1 98.94 97 ARG A CA 1
ATOM 712 C C . ARG A 1 97 ? 3.922 -9.023 -3.99 1 98.94 97 ARG A C 1
ATOM 714 O O . ARG A 1 97 ? 5.043 -9.273 -3.545 1 98.94 97 ARG A O 1
ATOM 721 N N . ALA A 1 98 ? 3.717 -8.453 -5.109 1 98.81 98 ALA A N 1
ATOM 722 C CA . ALA A 1 98 ? 4.715 -8.383 -6.176 1 98.81 98 ALA A CA 1
ATOM 723 C C . ALA A 1 98 ? 5.895 -7.508 -5.762 1 98.81 98 ALA A C 1
ATOM 725 O O . ALA A 1 98 ? 7.043 -7.801 -6.105 1 98.81 98 ALA A O 1
ATOM 726 N N . THR A 1 99 ? 5.652 -6.473 -4.996 1 98.88 99 THR A N 1
ATOM 727 C CA . THR A 1 99 ? 6.672 -5.469 -4.715 1 98.88 99 THR A CA 1
ATOM 728 C C . THR A 1 99 ? 7.637 -5.961 -3.643 1 98.88 99 THR A C 1
ATOM 730 O O . THR A 1 99 ? 8.617 -5.285 -3.32 1 98.88 99 THR A O 1
ATOM 733 N N . LEU A 1 100 ? 7.395 -7.109 -3.082 1 98.81 100 LEU A N 1
ATOM 734 C CA . LEU A 1 100 ? 8.312 -7.695 -2.113 1 98.81 100 LEU A CA 1
ATOM 735 C C . LEU A 1 100 ? 9.352 -8.57 -2.809 1 98.81 100 LEU A C 1
ATOM 737 O O . LEU A 1 100 ? 10.344 -8.961 -2.195 1 98.81 100 LEU A O 1
ATOM 741 N N . LEU A 1 101 ? 9.086 -8.914 -4.059 1 98.56 101 LEU A N 1
ATOM 742 C CA . LEU A 1 101 ? 10.07 -9.648 -4.844 1 98.56 101 LEU A CA 1
ATOM 743 C C . LEU A 1 101 ? 11.227 -8.742 -5.242 1 98.56 101 LEU A C 1
ATOM 745 O O . LEU A 1 101 ? 11.031 -7.555 -5.516 1 98.56 101 LEU A O 1
ATOM 749 N N . ASP A 1 102 ? 12.445 -9.289 -5.336 1 97.44 102 ASP A N 1
ATOM 750 C CA . ASP A 1 102 ? 13.648 -8.5 -5.613 1 97.44 102 ASP A CA 1
ATOM 751 C C . ASP A 1 102 ? 13.586 -7.879 -7.004 1 97.44 102 ASP A C 1
ATOM 753 O O . ASP A 1 102 ? 14.18 -6.824 -7.246 1 97.44 102 ASP A O 1
ATOM 757 N N . ASN A 1 103 ? 12.891 -8.484 -7.906 1 96.38 103 ASN A N 1
ATOM 758 C CA . ASN A 1 103 ? 12.711 -7.973 -9.266 1 96.38 103 ASN A CA 1
ATOM 759 C C . ASN A 1 103 ? 11.305 -7.422 -9.477 1 96.38 103 ASN A C 1
ATOM 761 O O . ASN A 1 103 ? 10.656 -7.73 -10.477 1 96.38 103 ASN A O 1
ATOM 765 N N . ALA A 1 104 ? 10.836 -6.594 -8.531 1 96.81 104 ALA A N 1
ATOM 766 C CA . ALA A 1 104 ? 9.477 -6.059 -8.5 1 96.81 104 ALA A CA 1
ATOM 767 C C . ALA A 1 104 ? 9.094 -5.441 -9.836 1 96.81 104 ALA A C 1
ATOM 769 O O . ALA A 1 104 ? 7.945 -5.547 -10.273 1 96.81 104 ALA A O 1
ATOM 770 N N . HIS A 1 105 ? 10.039 -4.805 -10.547 1 95.75 105 HIS A N 1
ATOM 771 C CA . HIS A 1 105 ? 9.766 -4.074 -11.781 1 95.75 105 HIS A CA 1
ATOM 772 C C . HIS A 1 105 ? 9.289 -5.016 -12.883 1 95.75 105 HIS A C 1
ATOM 774 O O . HIS A 1 105 ? 8.703 -4.574 -13.875 1 95.75 105 HIS A O 1
ATOM 780 N N . ASP A 1 106 ? 9.523 -6.297 -12.75 1 94.62 106 ASP A N 1
ATOM 781 C CA . ASP A 1 106 ? 9.164 -7.277 -13.766 1 94.62 106 ASP A CA 1
ATOM 782 C C . ASP A 1 106 ? 7.695 -7.691 -13.633 1 94.62 106 ASP A C 1
ATOM 784 O O . ASP A 1 106 ? 7.156 -8.359 -14.516 1 94.62 106 ASP A O 1
ATOM 788 N N . TYR A 1 107 ? 7.051 -7.324 -12.617 1 97.12 107 TYR A N 1
ATOM 789 C CA . TYR A 1 107 ? 5.695 -7.781 -12.344 1 97.12 107 TYR A CA 1
ATOM 790 C C . TYR A 1 107 ? 4.68 -6.684 -12.625 1 97.12 107 TYR A C 1
ATOM 792 O O . TYR A 1 107 ? 4.023 -6.184 -11.703 1 97.12 107 TYR A O 1
ATOM 800 N N . VAL A 1 108 ? 4.523 -6.387 -13.875 1 98.38 108 VAL A N 1
ATOM 801 C CA . VAL A 1 108 ? 3.537 -5.418 -14.344 1 98.38 108 VAL A CA 1
ATOM 802 C C . VAL A 1 108 ? 2.139 -6.027 -14.266 1 98.38 108 VAL A C 1
ATOM 804 O O . VAL A 1 108 ? 1.913 -7.141 -14.734 1 98.38 108 VAL A O 1
ATOM 807 N N . PRO A 1 109 ? 1.148 -5.344 -13.617 1 98.75 109 PRO A N 1
ATOM 808 C CA . PRO A 1 109 ? -0.181 -5.953 -13.531 1 98.75 109 PRO A CA 1
ATOM 809 C C . PRO A 1 109 ? -0.814 -6.176 -14.898 1 98.75 109 PRO A C 1
ATOM 811 O O . PRO A 1 109 ? -0.887 -5.25 -15.711 1 98.75 109 PRO A O 1
ATOM 814 N N . PHE A 1 110 ? -1.247 -7.406 -15.109 1 98.81 110 PHE A N 1
ATOM 815 C CA . PHE A 1 110 ? -1.936 -7.797 -16.344 1 98.81 110 PHE A CA 1
ATOM 816 C C . PHE A 1 110 ? -3.424 -7.48 -16.25 1 98.81 110 PHE A C 1
ATOM 818 O O . PHE A 1 110 ? -4.035 -7.055 -17.234 1 98.81 110 PHE A O 1
ATOM 825 N N . MET A 1 111 ? -3.963 -7.695 -15.094 1 98.81 111 MET A N 1
ATOM 826 C CA . MET A 1 111 ? -5.379 -7.461 -14.828 1 98.81 111 MET A CA 1
ATOM 827 C C . MET A 1 111 ? -5.562 -6.57 -13.602 1 98.81 111 MET A C 1
ATOM 829 O O . MET A 1 111 ? -4.758 -6.613 -12.672 1 98.81 111 MET A O 1
ATOM 833 N N . GLU A 1 112 ? -6.621 -5.75 -13.641 1 98.88 112 GLU A N 1
ATOM 834 C CA . GLU A 1 112 ? -7.027 -4.988 -12.461 1 98.88 112 GLU A CA 1
ATOM 835 C C . GLU A 1 112 ? -8.484 -5.277 -12.094 1 98.88 112 GLU A C 1
ATOM 837 O O . GLU A 1 112 ? -9.328 -5.449 -12.977 1 98.88 112 GLU A O 1
ATOM 842 N N . THR A 1 113 ? -8.711 -5.406 -10.844 1 98.81 113 THR A N 1
ATOM 843 C CA . THR A 1 113 ? -10.023 -5.777 -10.328 1 98.81 113 THR A CA 1
ATOM 844 C C . THR A 1 113 ? -10.562 -4.703 -9.391 1 98.81 113 THR A C 1
ATOM 846 O O . THR A 1 113 ? -9.812 -3.826 -8.953 1 98.81 113 THR A O 1
ATOM 849 N N . TRP A 1 114 ? -11.93 -4.77 -9.164 1 98.81 114 TRP A N 1
ATOM 850 C CA . TRP A 1 114 ? -12.641 -3.828 -8.305 1 98.81 114 TRP A CA 1
ATOM 851 C C . TRP A 1 114 ? -12.445 -2.395 -8.789 1 98.81 114 TRP A C 1
ATOM 853 O O . TRP A 1 114 ? -12.219 -1.488 -7.98 1 98.81 114 TRP A O 1
ATOM 863 N N . THR A 1 115 ? -12.523 -2.248 -10.047 1 98.81 115 THR A N 1
ATOM 864 C CA . THR A 1 115 ? -12.398 -0.909 -10.609 1 98.81 115 THR A CA 1
ATOM 865 C C . THR A 1 115 ? -13.57 -0.028 -10.18 1 98.81 115 THR A C 1
ATOM 867 O O . THR A 1 115 ? -13.484 1.2 -10.25 1 98.81 115 THR A O 1
ATOM 870 N N . CYS A 1 116 ? -14.625 -0.618 -9.672 1 98.75 116 CYS A N 1
ATOM 871 C CA . CYS A 1 116 ? -15.773 0.139 -9.188 1 98.75 116 CYS A CA 1
ATOM 872 C C . CYS A 1 116 ? -15.438 0.886 -7.906 1 98.75 116 CYS A C 1
ATOM 874 O O . CYS A 1 116 ? -16.172 1.793 -7.5 1 98.75 116 CYS A O 1
ATOM 876 N N . GLU A 1 117 ? -14.359 0.589 -7.27 1 98.62 117 GLU A N 1
ATOM 877 C CA . GLU A 1 117 ? -13.914 1.263 -6.051 1 98.62 117 GLU A CA 1
ATOM 878 C C . GLU A 1 117 ? -12.602 1.998 -6.27 1 98.62 117 GLU A C 1
ATOM 880 O O . GLU A 1 117 ? -11.984 2.486 -5.316 1 98.62 117 GLU A O 1
ATOM 885 N N . LYS A 1 118 ? -12.195 2.025 -7.449 1 98.75 118 LYS A N 1
ATOM 886 C CA . LYS A 1 118 ? -10.906 2.604 -7.82 1 98.75 118 LYS A CA 1
ATOM 887 C C . LYS A 1 118 ? -10.883 4.105 -7.547 1 98.75 118 LYS A C 1
ATOM 889 O O . LYS A 1 118 ? -11.852 4.809 -7.816 1 98.75 118 LYS A O 1
ATOM 894 N N . LEU A 1 119 ? -9.758 4.617 -6.906 1 98.69 119 LEU A N 1
ATOM 895 C CA . LEU A 1 119 ? -9.586 6.066 -6.863 1 98.69 119 LEU A CA 1
ATOM 896 C C . LEU A 1 119 ? -9.633 6.66 -8.266 1 98.69 119 LEU A C 1
ATOM 898 O O . LEU A 1 119 ? -9.047 6.102 -9.203 1 98.69 119 LEU A O 1
ATOM 902 N N . PRO A 1 120 ? -10.227 7.766 -8.469 1 97.75 120 PRO A N 1
ATOM 903 C CA . PRO A 1 120 ? -10.508 8.281 -9.805 1 97.75 120 PRO A CA 1
ATOM 904 C C . PRO A 1 120 ? -9.234 8.516 -10.625 1 97.75 120 PRO A C 1
ATOM 906 O O . PRO A 1 120 ? -9.242 8.344 -11.844 1 97.75 120 PRO A O 1
ATOM 909 N N . TRP A 1 121 ? -8.18 8.867 -10 1 98.25 121 TRP A N 1
ATOM 910 C CA . TRP A 1 121 ? -6.961 9.242 -10.703 1 98.25 121 TRP A CA 1
ATOM 911 C C . TRP A 1 121 ? -6.051 8.031 -10.906 1 98.25 121 TRP A C 1
ATOM 913 O O . TRP A 1 121 ? -5.086 8.094 -11.664 1 98.25 121 TRP A O 1
ATOM 923 N N . ALA A 1 122 ? -6.301 6.914 -10.172 1 98.44 122 ALA A N 1
ATOM 924 C CA . ALA A 1 122 ? -5.387 5.773 -10.18 1 98.44 122 ALA A CA 1
ATOM 925 C C . ALA A 1 122 ? -5.426 5.051 -11.523 1 98.44 122 ALA A C 1
ATOM 927 O O . ALA A 1 122 ? -6.504 4.758 -12.047 1 98.44 122 ALA A O 1
ATOM 928 N N . VAL A 1 123 ? -4.262 4.824 -12.086 1 97.25 123 VAL A N 1
ATOM 929 C CA . VAL A 1 123 ? -4.191 4.113 -13.359 1 97.25 123 VAL A CA 1
ATOM 930 C C . VAL A 1 123 ? -3.123 3.021 -13.281 1 97.25 123 VAL A C 1
ATOM 932 O O . VAL A 1 123 ? -2.152 3.146 -12.531 1 97.25 123 VAL A O 1
ATOM 935 N N . THR A 1 124 ? -3.344 1.924 -13.953 1 98.44 124 THR A N 1
ATOM 936 C CA . THR A 1 124 ? -2.379 0.847 -14.148 1 98.44 124 THR A CA 1
ATOM 937 C C . THR A 1 124 ? -2.283 0.466 -15.625 1 98.44 124 THR A C 1
ATOM 939 O O . THR A 1 124 ? -3.133 0.858 -16.422 1 98.44 124 THR A O 1
ATOM 942 N N . PRO A 1 125 ? -1.26 -0.245 -16.016 1 98.25 125 PRO A N 1
ATOM 943 C CA . PRO A 1 125 ? -1.151 -0.683 -17.406 1 98.25 125 PRO A CA 1
ATOM 944 C C . PRO A 1 125 ? -1.958 -1.947 -17.688 1 98.25 125 PRO A C 1
ATOM 946 O O . PRO A 1 125 ? -1.832 -2.535 -18.766 1 98.25 125 PRO A O 1
ATOM 949 N N . ALA A 1 126 ? -2.76 -2.426 -16.781 1 98.69 126 ALA A N 1
ATOM 950 C CA . ALA A 1 126 ? -3.49 -3.682 -16.938 1 98.69 126 ALA A CA 1
ATOM 951 C C . ALA A 1 126 ? -4.316 -3.674 -18.219 1 98.69 126 ALA A C 1
ATOM 953 O O . ALA A 1 126 ? -4.922 -2.66 -18.578 1 98.69 126 ALA A O 1
ATOM 954 N N . VAL A 1 127 ? -4.344 -4.766 -18.938 1 98.44 127 VAL A N 1
ATOM 955 C CA . VAL A 1 127 ? -5.047 -4.867 -20.219 1 98.44 127 VAL A CA 1
ATOM 956 C C . VAL A 1 127 ? -6.402 -5.535 -20 1 98.44 127 VAL A C 1
ATOM 958 O O . VAL A 1 127 ? -7.27 -5.492 -20.875 1 98.44 127 VAL A O 1
ATOM 961 N N . GLU A 1 128 ? -6.629 -6.215 -18.922 1 98.75 128 GLU A N 1
ATOM 962 C CA . GLU A 1 128 ? -7.914 -6.77 -18.5 1 98.75 128 GLU A CA 1
ATOM 963 C C . GLU A 1 128 ? -8.461 -6.016 -17.297 1 98.75 128 GLU A C 1
ATOM 965 O O . GLU A 1 128 ? -7.723 -5.695 -16.359 1 98.75 128 GLU A O 1
ATOM 970 N N . ARG A 1 129 ? -9.75 -5.664 -17.359 1 98.62 129 ARG A N 1
ATOM 971 C CA . ARG A 1 129 ? -10.367 -4.863 -16.297 1 98.62 129 ARG A CA 1
ATOM 972 C C . ARG A 1 129 ? -11.727 -5.422 -15.914 1 98.62 129 ARG A C 1
ATOM 974 O O . ARG A 1 129 ? -12.523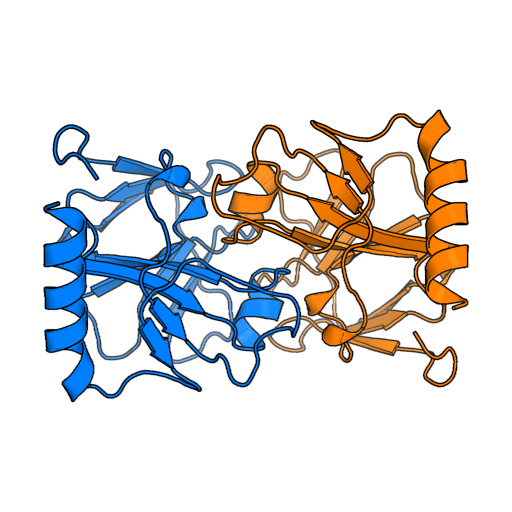 -5.789 -16.781 1 98.62 129 ARG A O 1
ATOM 981 N N . PHE A 1 130 ? -11.977 -5.469 -14.594 1 98.81 130 PHE A N 1
ATOM 982 C CA . PHE A 1 130 ? -13.258 -5.953 -14.07 1 98.81 130 PHE A CA 1
ATOM 983 C C . PHE A 1 130 ? -13.781 -5.023 -12.984 1 98.81 130 PHE A C 1
ATOM 985 O O . PHE A 1 130 ? -13.016 -4.562 -12.133 1 98.81 130 PHE A O 1
ATOM 992 N N . ALA A 1 131 ? -15.102 -4.707 -13.008 1 98.62 131 ALA A N 1
ATOM 993 C CA . ALA A 1 131 ? -15.711 -3.848 -11.992 1 98.62 131 ALA A CA 1
ATOM 994 C C . ALA A 1 131 ? -15.617 -4.48 -10.609 1 98.62 131 ALA A C 1
ATOM 996 O O . ALA A 1 131 ? -15.508 -3.773 -9.602 1 98.62 131 ALA A O 1
ATOM 997 N N . GLN A 1 132 ? -15.656 -5.727 -10.555 1 98.25 132 GLN A N 1
ATOM 998 C CA . GLN A 1 132 ? -15.422 -6.508 -9.344 1 98.25 132 GLN A CA 1
ATOM 999 C C . GLN A 1 132 ? -14.414 -7.625 -9.602 1 98.25 132 GLN A C 1
ATOM 1001 O O . GLN A 1 132 ? -13.281 -7.363 -10.016 1 98.25 132 GLN A O 1
ATOM 1006 N N . LEU A 1 133 ? -14.672 -8.914 -9.305 1 97.25 133 LEU A N 1
ATOM 1007 C CA . LEU A 1 133 ? -13.797 -10.039 -9.609 1 97.25 133 LEU A CA 1
ATOM 1008 C C . LEU A 1 133 ? -14.242 -10.75 -10.883 1 97.25 133 LEU A C 1
ATOM 1010 O O . LEU A 1 133 ? -15.438 -10.773 -11.203 1 97.25 133 LEU A O 1
ATOM 1014 N N . PRO A 1 134 ? -13.305 -11.273 -11.664 1 97.38 134 PRO A N 1
ATOM 1015 C CA . PRO A 1 134 ? -13.727 -12.109 -12.789 1 97.38 134 PRO A CA 1
ATOM 1016 C C . PRO A 1 134 ? -14.523 -13.336 -12.352 1 97.38 134 PRO A C 1
ATOM 1018 O O . PRO A 1 134 ? -14.414 -13.766 -11.195 1 97.38 134 PRO A O 1
ATOM 1021 N N . GLU A 1 135 ? -15.328 -13.82 -13.281 1 95.94 135 GLU A N 1
ATOM 1022 C CA . GLU A 1 135 ? -16 -15.086 -13.023 1 95.94 135 GLU A CA 1
ATOM 1023 C C . GLU A 1 135 ? -15.047 -16.266 -13.125 1 95.94 135 GLU A C 1
ATOM 1025 O O . GLU A 1 135 ? -14.062 -16.203 -13.867 1 95.94 135 GLU A O 1
ATOM 1030 N N . PRO A 1 136 ? -15.375 -17.312 -12.359 1 92.19 136 PRO A N 1
ATOM 1031 C CA . PRO A 1 136 ? -14.5 -18.484 -12.398 1 92.19 136 PRO A CA 1
ATOM 1032 C C . PRO A 1 136 ? -14.227 -18.969 -13.82 1 92.19 136 PRO A C 1
ATOM 1034 O O . PRO A 1 136 ? -13.102 -19.375 -14.133 1 92.19 136 PRO A O 1
ATOM 1037 N N . GLN A 1 137 ? -15.164 -18.891 -14.688 1 93.25 137 GLN A N 1
ATOM 1038 C CA . GLN A 1 137 ? -15.023 -19.391 -16.047 1 93.25 137 GLN A CA 1
ATOM 1039 C C . GLN A 1 137 ? -14.062 -18.547 -16.859 1 93.25 137 GLN A C 1
ATOM 1041 O O . GLN A 1 137 ? -13.609 -18.953 -17.938 1 93.25 137 GLN A O 1
ATOM 1046 N N . ASP A 1 138 ? -13.789 -17.312 -16.344 1 95.94 138 ASP A N 1
ATOM 1047 C CA . ASP A 1 138 ? -12.914 -16.391 -17.062 1 95.94 138 ASP A CA 1
ATOM 1048 C C . ASP A 1 138 ? -11.445 -16.703 -16.781 1 95.94 138 ASP A C 1
ATOM 1050 O O . ASP A 1 138 ? -10.562 -16.281 -17.531 1 95.94 138 ASP A O 1
ATOM 1054 N N . PHE A 1 139 ? -11.156 -17.453 -15.758 1 93.75 139 PHE A N 1
ATOM 1055 C CA . PHE A 1 139 ? -9.781 -17.562 -15.266 1 93.75 139 PHE A CA 1
ATOM 1056 C C . PHE A 1 139 ? -8.906 -18.312 -16.266 1 93.75 139 PHE A C 1
ATOM 1058 O O . PHE A 1 139 ? -7.762 -17.938 -16.5 1 93.75 139 PHE A O 1
ATOM 1065 N N . ALA A 1 140 ? -9.438 -19.375 -16.859 1 95.19 140 ALA A N 1
ATOM 1066 C CA . ALA A 1 140 ? -8.656 -20.141 -17.828 1 95.19 140 ALA A CA 1
ATOM 1067 C C . ALA A 1 140 ? -8.234 -19.25 -19 1 95.19 140 ALA A C 1
ATOM 1069 O O . ALA A 1 140 ? -7.066 -19.25 -19.391 1 95.19 140 ALA A O 1
ATOM 1070 N N . ARG A 1 141 ? -9.172 -18.5 -19.547 1 97.44 141 ARG A N 1
ATOM 1071 C CA . ARG A 1 141 ? -8.891 -17.594 -20.641 1 97.44 141 ARG A CA 1
ATOM 1072 C C . ARG A 1 141 ? -7.879 -16.531 -20.219 1 97.44 141 ARG A C 1
ATOM 1074 O O . ARG A 1 141 ? -6.98 -16.188 -21 1 97.44 141 ARG A O 1
ATOM 1081 N N . LEU A 1 142 ? -8.031 -15.945 -19.078 1 98.44 142 LEU A N 1
ATOM 1082 C CA . LEU A 1 142 ? -7.148 -14.898 -18.578 1 98.44 142 LEU A CA 1
ATOM 1083 C C . LEU A 1 142 ? -5.727 -15.414 -18.422 1 98.44 142 LEU A C 1
ATOM 1085 O O . LEU A 1 142 ? -4.77 -14.742 -18.812 1 98.44 142 LEU A O 1
ATOM 1089 N N . MET A 1 143 ? -5.57 -16.625 -17.828 1 97.12 143 MET A N 1
ATOM 1090 C CA . MET A 1 143 ? -4.25 -17.219 -17.641 1 97.12 143 MET A CA 1
ATOM 1091 C C . MET A 1 143 ? -3.574 -17.484 -18.984 1 97.12 143 MET A C 1
ATOM 1093 O O . MET A 1 143 ? -2.373 -17.266 -19.141 1 97.12 143 MET A O 1
ATOM 1097 N N . GLN A 1 144 ? -4.328 -17.953 -19.922 1 97.25 144 GLN A N 1
ATOM 1098 C CA . GLN A 1 144 ? -3.799 -18.203 -21.266 1 97.25 144 GLN A CA 1
ATOM 1099 C C . GLN A 1 144 ? -3.357 -16.906 -21.922 1 97.25 144 GLN A C 1
ATOM 1101 O O . GLN A 1 144 ? -2.291 -16.844 -22.531 1 97.25 144 GLN A O 1
ATOM 1106 N N . ALA A 1 145 ? -4.191 -15.883 -21.844 1 97.88 145 ALA A N 1
ATOM 1107 C CA . ALA A 1 145 ? -3.867 -14.578 -22.422 1 97.88 145 ALA A CA 1
ATOM 1108 C C . ALA A 1 145 ? -2.598 -14.008 -21.797 1 97.88 145 ALA A C 1
ATOM 1110 O O . ALA A 1 145 ? -1.762 -13.43 -22.5 1 97.88 145 ALA A O 1
ATOM 1111 N N . TYR A 1 146 ? -2.447 -14.18 -20.547 1 97.88 146 TYR A N 1
ATOM 1112 C CA . TYR A 1 146 ? -1.249 -13.711 -19.859 1 97.88 146 TYR A CA 1
ATOM 1113 C C . TYR A 1 146 ? -0.011 -14.445 -20.359 1 97.88 146 TYR A C 1
ATOM 1115 O O . TYR A 1 146 ? 1.021 -13.828 -20.625 1 97.88 146 TYR A O 1
ATOM 1123 N N . ALA A 1 147 ? -0.118 -15.734 -20.422 1 96.19 147 ALA A N 1
ATOM 1124 C CA . ALA A 1 147 ? 0.998 -16.547 -20.906 1 96.19 147 ALA A CA 1
ATOM 1125 C C . ALA A 1 147 ? 1.436 -16.109 -22.297 1 96.19 147 ALA A C 1
ATOM 1127 O O . ALA A 1 147 ? 2.633 -16.047 -22.594 1 96.19 147 ALA A O 1
ATOM 1128 N N . GLN A 1 148 ? 0.518 -15.805 -23.109 1 95 148 GLN A N 1
ATOM 1129 C CA . GLN A 1 148 ? 0.809 -15.367 -24.469 1 95 148 GLN A CA 1
ATOM 1130 C C . GLN A 1 148 ? 1.527 -14.023 -24.484 1 95 148 GLN A C 1
ATOM 1132 O O . GLN A 1 148 ? 2.432 -13.797 -25.281 1 95 148 GLN A O 1
ATOM 1137 N N . LEU A 1 149 ? 1.124 -13.117 -23.594 1 91.81 149 LEU A N 1
ATOM 1138 C CA . LEU A 1 149 ? 1.742 -11.797 -23.484 1 91.81 149 LEU A CA 1
ATOM 1139 C C . LEU A 1 149 ? 3.188 -11.914 -23.016 1 91.81 149 LEU A C 1
ATOM 1141 O O . LEU A 1 149 ? 4.051 -11.156 -23.469 1 91.81 149 LEU A O 1
ATOM 1145 N N . GLN A 1 150 ? 3.461 -12.82 -22.094 1 88.94 150 GLN A N 1
ATOM 1146 C CA . GLN A 1 150 ? 4.797 -13 -21.547 1 88.94 150 GLN A CA 1
ATOM 1147 C C . GLN A 1 150 ? 5.738 -13.648 -22.562 1 88.94 150 GLN A C 1
ATOM 1149 O O . GLN A 1 150 ? 6.957 -13.523 -22.453 1 88.94 150 GLN A O 1
ATOM 1154 N N . ALA A 1 151 ? 5.203 -14.43 -23.547 1 85.25 151 ALA A N 1
ATOM 1155 C CA . ALA A 1 151 ? 5.984 -15.141 -24.547 1 85.25 151 ALA A CA 1
ATOM 1156 C C . ALA A 1 151 ? 6.465 -14.188 -25.641 1 85.25 151 ALA A C 1
ATOM 1158 O O . ALA A 1 151 ? 7.383 -14.516 -26.406 1 85.25 151 ALA A O 1
ATOM 1159 N N . ARG A 1 152 ? 5.871 -13.07 -25.688 1 75.69 152 ARG A N 1
ATOM 1160 C CA . ARG A 1 152 ? 6.289 -12.125 -26.719 1 75.69 152 ARG A CA 1
ATOM 1161 C C . ARG A 1 152 ? 7.508 -11.328 -26.266 1 75.69 152 ARG A C 1
ATOM 1163 O O . ARG A 1 152 ? 7.629 -10.984 -25.078 1 75.69 152 ARG A O 1
ATOM 1170 N N . MET B 1 1 ? -10.469 20.453 -0.926 1 45.03 1 MET B N 1
ATOM 1171 C CA . MET B 1 1 ? -11.289 19.703 0.024 1 45.03 1 MET B CA 1
ATOM 1172 C C . MET B 1 1 ? -12.305 20.625 0.696 1 45.03 1 MET B C 1
ATOM 1174 O O . MET B 1 1 ? -11.961 21.719 1.146 1 45.03 1 MET B O 1
ATOM 1178 N N . SER B 1 2 ? -13.555 20.547 0.395 1 46.78 2 SER B N 1
ATOM 1179 C CA . SER B 1 2 ? -14.477 21.484 1.025 1 46.78 2 SER B CA 1
ATOM 1180 C C . SER B 1 2 ? -14.391 21.406 2.545 1 46.78 2 SER B C 1
ATOM 1182 O O . SER B 1 2 ? -14.297 20.312 3.111 1 46.78 2 SER B O 1
ATOM 1184 N N . VAL B 1 3 ? -13.828 22.391 3.25 1 52.44 3 VAL B N 1
ATOM 1185 C CA . VAL B 1 3 ? -13.781 22.672 4.68 1 52.44 3 VAL B CA 1
ATOM 1186 C C . VAL B 1 3 ? -15.039 22.141 5.355 1 52.44 3 VAL B C 1
ATOM 1188 O O . VAL B 1 3 ? -15.039 21.859 6.555 1 52.44 3 VAL B O 1
ATOM 1191 N N . GLU B 1 4 ? -16.094 21.984 4.574 1 58.69 4 GLU B N 1
ATOM 1192 C CA . GLU B 1 4 ? -17.406 21.891 5.203 1 58.69 4 GLU B CA 1
ATOM 1193 C C . GLU B 1 4 ? -17.578 20.562 5.914 1 58.69 4 GLU B C 1
ATOM 1195 O O . GLU B 1 4 ? -18.406 20.438 6.824 1 58.69 4 GLU B O 1
ATOM 1200 N N . THR B 1 5 ? -16.516 19.672 5.879 1 79.25 5 THR B N 1
ATOM 1201 C CA . THR B 1 5 ? -16.906 18.422 6.508 1 79.25 5 THR B CA 1
ATOM 1202 C C . THR B 1 5 ? -15.891 18 7.566 1 79.25 5 THR B C 1
ATOM 1204 O O . THR B 1 5 ? -15.75 16.812 7.859 1 79.25 5 THR B O 1
ATOM 1207 N N . LEU B 1 6 ? -15.344 18.969 8.18 1 89.5 6 LEU B N 1
ATOM 1208 C CA . LEU B 1 6 ? -14.422 18.625 9.266 1 89.5 6 LEU B CA 1
ATOM 1209 C C . LEU B 1 6 ? -15.156 18.562 10.602 1 89.5 6 LEU B C 1
ATOM 1211 O O . LEU B 1 6 ? -16.141 19.281 10.805 1 89.5 6 LEU B O 1
ATOM 1215 N N . PRO B 1 7 ? -14.68 17.656 11.523 1 96.81 7 PRO B N 1
ATOM 1216 C CA . PRO B 1 7 ? -13.539 16.734 11.398 1 96.81 7 PRO B CA 1
ATOM 1217 C C . PRO B 1 7 ? -13.828 15.562 10.453 1 96.81 7 PRO B C 1
ATOM 1219 O O . PRO B 1 7 ? -14.992 15.195 10.258 1 96.81 7 PRO B O 1
ATOM 1222 N N . GLN B 1 8 ? -12.781 15.094 9.836 1 97.62 8 GLN B N 1
ATOM 1223 C CA . GLN B 1 8 ? -12.844 13.891 9.016 1 97.62 8 GLN B CA 1
ATOM 1224 C C . GLN B 1 8 ? -12.391 12.664 9.797 1 97.62 8 GLN B C 1
ATOM 1226 O O . GLN B 1 8 ? -11.422 12.727 10.555 1 97.62 8 GLN B O 1
ATOM 1231 N N . ALA B 1 9 ? -13.117 11.57 9.617 1 98.38 9 ALA B N 1
ATOM 1232 C CA . ALA B 1 9 ? -12.789 10.32 10.312 1 98.38 9 ALA B CA 1
ATOM 1233 C C . ALA B 1 9 ? -12 9.383 9.406 1 98.38 9 ALA B C 1
ATOM 1235 O O . ALA B 1 9 ? -12.008 9.547 8.18 1 98.38 9 ALA B O 1
ATOM 1236 N N . GLY B 1 10 ? -11.242 8.5 10.008 1 98.62 10 GLY B N 1
ATOM 1237 C CA . GLY B 1 10 ? -10.555 7.406 9.344 1 98.62 10 GLY B CA 1
ATOM 1238 C C . GLY B 1 10 ? -10.414 6.168 10.203 1 98.62 10 GLY B C 1
ATOM 1239 O O . GLY B 1 10 ? -10.703 6.207 11.406 1 98.62 10 GLY B O 1
ATOM 1240 N N . SER B 1 11 ? -10.07 5.094 9.586 1 98.88 11 SER B N 1
ATOM 1241 C CA . SER B 1 11 ? -9.875 3.846 10.312 1 98.88 11 SER B CA 1
ATOM 1242 C C . SER B 1 11 ? -9.016 2.871 9.523 1 98.88 11 SER B C 1
ATOM 1244 O O . SER B 1 11 ? -8.945 2.949 8.297 1 98.88 11 SER B O 1
ATOM 1246 N N . CYS B 1 12 ? -8.352 1.958 10.367 1 98.88 12 CYS B N 1
ATOM 1247 C CA . CYS B 1 12 ? -7.66 0.85 9.719 1 98.88 12 CYS B CA 1
ATOM 1248 C C . CYS B 1 12 ? -8.656 -0.11 9.078 1 98.88 12 CYS B C 1
ATOM 1250 O O . CYS B 1 12 ? -9.859 0.131 9.102 1 98.88 12 CYS B O 1
ATOM 1252 N N . ARG B 1 13 ? -8.195 -1.129 8.461 1 98.81 13 ARG B N 1
ATOM 1253 C CA . ARG B 1 13 ? -8.992 -2.092 7.715 1 98.81 13 ARG B CA 1
ATOM 1254 C C . ARG B 1 13 ? -10.031 -2.762 8.609 1 98.81 13 ARG B C 1
ATOM 1256 O O . ARG B 1 13 ? -11.172 -2.982 8.203 1 98.81 13 ARG B O 1
ATOM 1263 N N . CYS B 1 14 ? -9.68 -3.143 9.836 1 98.75 14 CYS B N 1
ATOM 1264 C CA . CYS B 1 14 ? -10.539 -3.928 10.711 1 98.75 14 CYS B CA 1
ATOM 1265 C C . CYS B 1 14 ? -11.352 -3.023 11.633 1 98.75 14 CYS B C 1
ATOM 1267 O O . CYS B 1 14 ? -12.125 -3.506 12.461 1 98.75 14 CYS B O 1
ATOM 1269 N N . ASN B 1 15 ? -11.156 -1.803 11.547 1 98.62 15 ASN B N 1
ATOM 1270 C CA . ASN B 1 15 ? -11.82 -0.802 12.375 1 98.62 15 ASN B CA 1
ATOM 1271 C C . ASN B 1 15 ? -11.359 -0.88 13.828 1 98.62 15 ASN B C 1
ATOM 1273 O O . ASN B 1 15 ? -11.969 -0.276 14.711 1 98.62 15 ASN B O 1
ATOM 1277 N N . GLY B 1 16 ? -10.336 -1.598 14.109 1 98.75 16 GLY B N 1
ATOM 1278 C CA . GLY B 1 16 ? -9.797 -1.687 15.461 1 98.75 16 GLY B CA 1
ATOM 1279 C C . GLY B 1 16 ? -9.148 -0.398 15.93 1 98.75 16 GLY B C 1
ATOM 1280 O O . GLY B 1 16 ? -9.055 -0.145 17.125 1 98.75 16 GLY B O 1
ATOM 1281 N N . VAL B 1 17 ? -8.586 0.345 15.055 1 98.94 17 VAL B N 1
ATOM 1282 C CA . VAL B 1 17 ? -8.062 1.681 15.32 1 98.94 17 VAL B CA 1
ATOM 1283 C C . VAL B 1 17 ? -8.852 2.715 14.516 1 98.94 17 VAL B C 1
ATOM 1285 O O . VAL B 1 17 ? -9.086 2.529 13.32 1 98.94 17 VAL B O 1
ATOM 1288 N N . ARG B 1 18 ? -9.336 3.715 15.102 1 98.88 18 ARG B N 1
ATOM 1289 C CA . ARG B 1 18 ? -10.023 4.84 14.477 1 98.88 18 ARG B CA 1
ATOM 1290 C C . ARG B 1 18 ? -9.359 6.16 14.844 1 98.88 18 ARG B C 1
ATOM 1292 O O . ARG B 1 18 ? -8.742 6.277 15.906 1 98.88 18 ARG B O 1
ATOM 1299 N N . PHE B 1 19 ? -9.383 7.137 13.969 1 98.94 19 PHE B N 1
ATOM 1300 C CA . PHE B 1 19 ? -8.781 8.445 14.203 1 98.94 19 PHE B CA 1
ATOM 1301 C C . PHE B 1 19 ? -9.578 9.539 13.508 1 98.94 19 PHE B C 1
ATOM 1303 O O . PHE B 1 19 ? -10.5 9.258 12.742 1 98.94 19 PHE B O 1
ATOM 1310 N N . SER B 1 20 ? -9.289 10.727 13.875 1 98.75 20 SER B N 1
ATOM 1311 C CA . SER B 1 20 ? -9.938 11.898 13.289 1 98.75 20 SER B CA 1
ATOM 1312 C C . SER B 1 20 ? -8.93 13.008 13.016 1 98.75 20 SER B C 1
ATOM 1314 O O . SER B 1 20 ?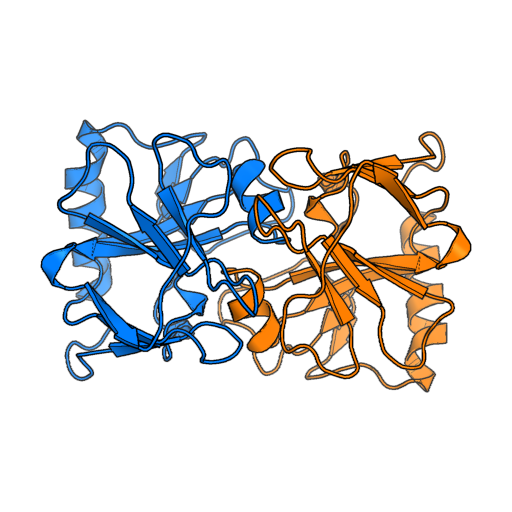 -7.906 13.102 13.695 1 98.75 20 SER B O 1
ATOM 1316 N N . VAL B 1 21 ? -9.148 13.734 11.93 1 98.5 21 VAL B N 1
ATOM 1317 C CA . VAL B 1 21 ? -8.398 14.945 11.625 1 98.5 21 VAL B CA 1
ATOM 1318 C C . VAL B 1 21 ? -9.328 16.156 11.625 1 98.5 21 VAL B C 1
ATOM 1320 O O . VAL B 1 21 ? -10.422 16.094 11.047 1 98.5 21 VAL B O 1
ATOM 1323 N N . SER B 1 22 ? -8.844 17.266 12.266 1 98.25 22 SER B N 1
ATOM 1324 C CA . SER B 1 22 ? -9.742 18.391 12.477 1 98.25 22 SER B CA 1
ATOM 1325 C C . SER B 1 22 ? -9.398 19.562 11.555 1 98.25 22 SER B C 1
ATOM 1327 O O . SER B 1 22 ? -10.078 20.578 11.547 1 98.25 22 SER B O 1
ATOM 1329 N N . GLN B 1 23 ? -8.375 19.5 10.805 1 97.06 23 GLN B N 1
ATOM 1330 C CA . GLN B 1 23 ? -7.957 20.516 9.836 1 97.06 23 GLN B CA 1
ATOM 1331 C C . GLN B 1 23 ? -7.57 19.891 8.508 1 97.06 23 GLN B C 1
ATOM 1333 O O . GLN B 1 23 ? -7.367 18.672 8.43 1 97.06 23 GLN B O 1
ATOM 1338 N N . ALA B 1 24 ? -7.547 20.719 7.426 1 96.56 24 ALA B N 1
ATOM 1339 C CA . ALA B 1 24 ? -7.07 20.266 6.121 1 96.56 24 ALA B CA 1
ATOM 1340 C C . ALA B 1 24 ? -5.582 19.938 6.168 1 96.56 24 ALA B C 1
ATOM 1342 O O . ALA B 1 24 ? -4.844 20.469 6.996 1 96.56 24 ALA B O 1
ATOM 1343 N N . PRO B 1 25 ? -5.152 19.016 5.355 1 97.94 25 PRO B N 1
ATOM 1344 C CA . PRO B 1 25 ? -3.713 18.734 5.297 1 97.94 25 PRO B CA 1
ATOM 1345 C C . PRO B 1 25 ? -2.91 19.922 4.77 1 97.94 25 PRO B C 1
ATOM 1347 O O . PRO B 1 25 ? -3.445 20.766 4.035 1 97.94 25 PRO B O 1
ATOM 1350 N N . VAL B 1 26 ? -1.673 19.969 5.133 1 97.25 26 VAL B N 1
ATOM 1351 C CA . VAL B 1 26 ? -0.82 21.047 4.637 1 97.25 26 VAL B CA 1
ATOM 1352 C C . VAL B 1 26 ? -0.219 20.656 3.289 1 97.25 26 VAL B C 1
ATOM 1354 O O . VAL B 1 26 ? 0.274 21.5 2.549 1 97.25 26 VAL B O 1
ATOM 1357 N N . ILE B 1 27 ? -0.174 19.375 2.938 1 98 27 ILE B N 1
ATOM 1358 C CA . ILE B 1 27 ? 0.265 18.891 1.638 1 98 27 ILE B CA 1
ATOM 1359 C C . ILE B 1 27 ? -0.087 17.406 1.503 1 98 27 ILE B C 1
ATOM 1361 O O . ILE B 1 27 ? -0.189 16.688 2.504 1 98 27 ILE B O 1
ATOM 1365 N N . THR B 1 28 ? -0.342 16.859 0.32 1 98.69 28 THR B N 1
ATOM 1366 C CA . THR B 1 28 ? -0.573 15.445 0.02 1 98.69 28 THR B CA 1
ATOM 1367 C C . THR B 1 28 ? 0.554 14.883 -0.843 1 98.69 28 THR B C 1
ATOM 1369 O O . THR B 1 28 ? 1.132 15.602 -1.662 1 98.69 28 THR B O 1
ATOM 1372 N N . MET B 1 29 ? 0.871 13.578 -0.628 1 98.75 29 MET B N 1
ATOM 1373 C CA . MET B 1 29 ? 2.105 13.055 -1.209 1 98.75 29 MET B CA 1
ATOM 1374 C C . MET B 1 29 ? 1.934 11.602 -1.641 1 98.75 29 MET B C 1
ATOM 1376 O O . MET B 1 29 ? 1.104 10.883 -1.086 1 98.75 29 MET B O 1
ATOM 1380 N N . ALA B 1 30 ? 2.703 11.242 -2.617 1 98.94 30 ALA B N 1
ATOM 1381 C CA . ALA B 1 30 ? 3.023 9.859 -2.938 1 98.94 30 ALA B CA 1
ATOM 1382 C C . ALA B 1 30 ? 4.523 9.602 -2.84 1 98.94 30 ALA B C 1
ATOM 1384 O O . ALA B 1 30 ? 5.328 10.391 -3.34 1 98.94 30 ALA B O 1
ATOM 1385 N N . CYS B 1 31 ? 4.922 8.562 -2.191 1 98.88 31 CYS B N 1
ATOM 1386 C CA . CYS B 1 31 ? 6.332 8.203 -2.098 1 98.88 31 CYS B CA 1
ATOM 1387 C C . CYS B 1 31 ? 6.605 6.883 -2.816 1 98.88 31 CYS B C 1
ATOM 1389 O O . CYS B 1 31 ? 5.969 5.871 -2.531 1 98.88 31 CYS B O 1
ATOM 1391 N N . HIS B 1 32 ? 7.617 6.84 -3.701 1 98.94 32 HIS B N 1
ATOM 1392 C CA . HIS B 1 32 ? 7.895 5.703 -4.57 1 98.94 32 HIS B CA 1
ATOM 1393 C C . HIS B 1 32 ? 9.109 4.918 -4.078 1 98.94 32 HIS B C 1
ATOM 1395 O O . HIS B 1 32 ? 9.594 4.02 -4.77 1 98.94 32 HIS B O 1
ATOM 1401 N N . CYS B 1 33 ? 9.688 5.234 -2.912 1 98.75 33 CYS B N 1
ATOM 1402 C CA . CYS B 1 33 ? 10.898 4.52 -2.514 1 98.75 33 CYS B CA 1
ATOM 1403 C C . CYS B 1 33 ? 10.625 3.027 -2.369 1 98.75 33 CYS B C 1
ATOM 1405 O O . CYS B 1 33 ? 9.484 2.621 -2.139 1 98.75 33 CYS B O 1
ATOM 1407 N N . THR B 1 34 ? 11.664 2.264 -2.479 1 98.5 34 THR B N 1
ATOM 1408 C CA . THR B 1 34 ? 11.539 0.814 -2.365 1 98.5 34 THR B CA 1
ATOM 1409 C C . THR B 1 34 ? 10.969 0.425 -1.003 1 98.5 34 THR B C 1
ATOM 1411 O O . THR B 1 34 ? 10.219 -0.546 -0.893 1 98.5 34 THR B O 1
ATOM 1414 N N . GLY B 1 35 ? 11.32 1.132 0.037 1 98.38 35 GLY B N 1
ATOM 1415 C CA . GLY B 1 35 ? 10.742 0.886 1.351 1 98.38 35 GLY B CA 1
ATOM 1416 C C . GLY B 1 35 ? 9.234 1.002 1.371 1 98.38 35 GLY B C 1
ATOM 1417 O O . GLY B 1 35 ? 8.547 0.126 1.899 1 98.38 35 GLY B O 1
ATOM 1418 N N . CYS B 1 36 ? 8.703 2.072 0.79 1 98.75 36 CYS B N 1
ATOM 1419 C CA . CYS B 1 36 ? 7.262 2.264 0.717 1 98.75 36 CYS B CA 1
ATOM 1420 C C . CYS B 1 36 ? 6.613 1.19 -0.15 1 98.75 36 CYS B C 1
ATOM 1422 O O . CYS B 1 36 ? 5.508 0.73 0.146 1 98.75 36 CYS B O 1
ATOM 1424 N N . GLN B 1 37 ? 7.281 0.852 -1.269 1 98.88 37 GLN B N 1
ATOM 1425 C CA . GLN B 1 37 ? 6.758 -0.231 -2.096 1 98.88 37 GLN B CA 1
ATOM 1426 C C . GLN B 1 37 ? 6.586 -1.51 -1.281 1 98.88 37 GLN B C 1
ATOM 1428 O O . GLN B 1 37 ? 5.527 -2.145 -1.331 1 98.88 37 GLN B O 1
ATOM 1433 N N . LYS B 1 38 ? 7.539 -1.833 -0.466 1 98.81 38 LYS B N 1
ATOM 1434 C CA . LYS B 1 38 ? 7.48 -3.047 0.344 1 98.81 38 LYS B CA 1
ATOM 1435 C C . LYS B 1 38 ? 6.453 -2.912 1.463 1 98.81 38 LYS B C 1
ATOM 1437 O O . LYS B 1 38 ? 5.703 -3.852 1.74 1 98.81 38 LYS B O 1
ATOM 1442 N N . MET B 1 39 ? 6.367 -1.764 2.104 1 98.75 39 MET B N 1
ATOM 1443 C CA . MET B 1 39 ? 5.453 -1.573 3.223 1 98.75 39 MET B CA 1
ATOM 1444 C C . MET B 1 39 ? 4.004 -1.574 2.746 1 98.75 39 MET B C 1
ATOM 1446 O O . MET B 1 39 ? 3.111 -2.039 3.459 1 98.75 39 MET B O 1
ATOM 1450 N N . THR B 1 40 ? 3.783 -1.112 1.564 1 98.81 40 THR B N 1
ATOM 1451 C CA . THR B 1 40 ? 2.418 -0.955 1.076 1 98.81 40 THR B CA 1
ATOM 1452 C C . THR B 1 40 ? 2.002 -2.158 0.236 1 98.81 40 THR B C 1
ATOM 1454 O O . THR B 1 40 ? 0.82 -2.33 -0.072 1 98.81 40 THR B O 1
ATOM 1457 N N . SER B 1 41 ? 2.984 -2.98 -0.172 1 98.81 41 SER B N 1
ATOM 1458 C CA . SER B 1 41 ? 2.672 -3.996 -1.174 1 98.81 41 SER B CA 1
ATOM 1459 C C . SER B 1 41 ? 2.027 -3.373 -2.408 1 98.81 41 SER B C 1
ATOM 1461 O O . SER B 1 41 ? 1.071 -3.922 -2.961 1 98.81 41 SER B O 1
ATOM 1463 N N . SER B 1 42 ? 2.447 -2.213 -2.814 1 98.94 42 SER B N 1
ATOM 1464 C CA . SER B 1 42 ? 1.915 -1.386 -3.893 1 98.94 42 SER B CA 1
ATOM 1465 C C . SER B 1 42 ? 3.012 -0.547 -4.539 1 98.94 42 SER B C 1
ATOM 1467 O O . SER B 1 42 ? 4.195 -0.738 -4.254 1 98.94 42 SER B O 1
ATOM 1469 N N . ALA B 1 43 ? 2.646 0.278 -5.496 1 98.88 43 ALA B N 1
ATOM 1470 C CA . ALA B 1 43 ? 3.619 1.033 -6.285 1 98.88 43 ALA B CA 1
ATOM 1471 C C . ALA B 1 43 ? 4.184 2.205 -5.484 1 98.88 43 ALA B C 1
ATOM 1473 O O . ALA B 1 43 ? 5.305 2.65 -5.73 1 98.88 43 ALA B O 1
ATOM 1474 N N . PHE B 1 44 ? 3.453 2.697 -4.57 1 98.94 44 PHE B N 1
ATOM 1475 C CA . PHE B 1 44 ? 3.781 3.877 -3.777 1 98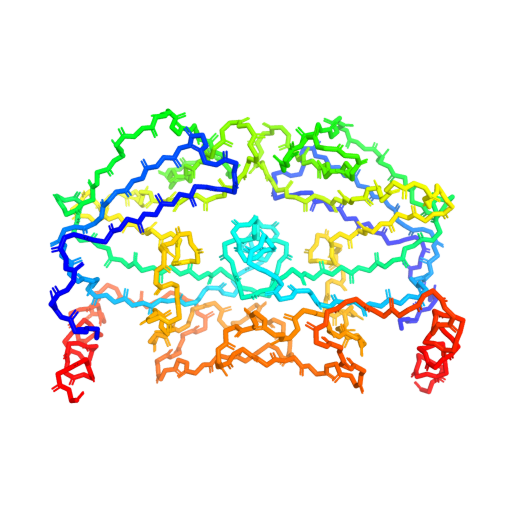.94 44 PHE B CA 1
ATOM 1476 C C . PHE B 1 44 ? 2.922 3.941 -2.521 1 98.94 44 PHE B C 1
ATOM 1478 O O . PHE B 1 44 ? 1.914 3.238 -2.416 1 98.94 44 PHE B O 1
ATOM 1485 N N . SER B 1 45 ? 3.357 4.664 -1.549 1 98.88 45 SER B N 1
ATOM 1486 C CA . SER B 1 45 ? 2.49 5.02 -0.429 1 98.88 45 SER B CA 1
ATOM 1487 C C . SER B 1 45 ? 1.768 6.336 -0.686 1 98.88 45 SER B C 1
ATOM 1489 O O . SER B 1 45 ? 2.238 7.168 -1.465 1 98.88 45 SER B O 1
ATOM 1491 N N . LEU B 1 46 ? 0.594 6.473 -0.129 1 98.94 46 LEU B N 1
ATOM 1492 C CA . LEU B 1 46 ? -0.166 7.719 -0.181 1 98.94 46 LEU B CA 1
ATOM 1493 C C . LEU B 1 46 ? -0.309 8.328 1.211 1 98.94 46 LEU B C 1
ATOM 1495 O O . LEU B 1 46 ? -0.652 7.625 2.166 1 98.94 46 LEU B O 1
ATOM 1499 N N . SER B 1 47 ? -0.047 9.617 1.297 1 98.69 47 SER B N 1
ATOM 1500 C CA . SER B 1 47 ? -0.135 10.242 2.611 1 98.69 47 SER B CA 1
ATOM 1501 C C . SER B 1 47 ? -0.614 11.688 2.506 1 98.69 47 SER B C 1
ATOM 1503 O O . SER B 1 47 ? -0.582 12.273 1.424 1 98.69 47 SER B O 1
ATOM 1505 N N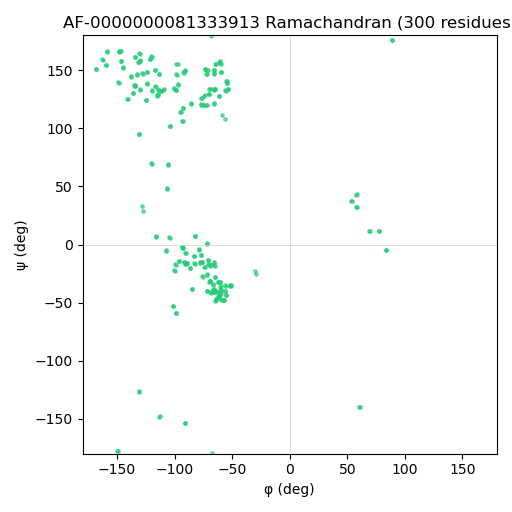 . ALA B 1 48 ? -1.132 12.18 3.57 1 98.69 48 ALA B N 1
ATOM 1506 C CA . ALA B 1 48 ? -1.483 13.578 3.836 1 98.69 48 ALA B CA 1
ATOM 1507 C C . ALA B 1 48 ? -0.813 14.078 5.113 1 98.69 48 ALA B C 1
ATOM 1509 O O . ALA B 1 48 ? -0.905 13.438 6.16 1 98.69 48 ALA B O 1
ATOM 1510 N N . LEU B 1 49 ? -0.065 15.18 4.977 1 98.31 49 LEU B N 1
ATOM 1511 C CA . LEU B 1 49 ? 0.625 15.773 6.117 1 98.31 49 LEU B CA 1
ATOM 1512 C C . LEU B 1 49 ? -0.296 16.719 6.871 1 98.31 49 LEU B C 1
ATOM 1514 O O . LEU B 1 49 ? -0.857 17.656 6.285 1 98.31 49 LEU B O 1
ATOM 1518 N N . PHE B 1 50 ? -0.496 16.438 8.164 1 98.31 50 PHE B N 1
ATOM 1519 C CA . PHE B 1 50 ? -1.333 17.266 9.023 1 98.31 50 PHE B CA 1
ATOM 1520 C C . PHE B 1 50 ? -0.514 17.875 10.156 1 98.31 50 PHE B C 1
ATOM 1522 O O . PHE B 1 50 ? 0.497 17.297 10.57 1 98.31 50 PHE B O 1
ATOM 1529 N N . ALA B 1 51 ? -0.983 19.109 10.617 1 98.06 51 ALA B N 1
ATOM 1530 C CA . ALA B 1 51 ? -0.523 19.516 11.938 1 98.06 51 ALA B CA 1
ATOM 1531 C C . ALA B 1 51 ? -0.804 18.438 12.977 1 98.06 51 ALA B C 1
ATOM 1533 O O . ALA B 1 51 ? -1.892 17.859 13 1 98.06 51 ALA B O 1
ATOM 1534 N N . ALA B 1 52 ? 0.221 18.156 13.805 1 98.19 52 ALA B N 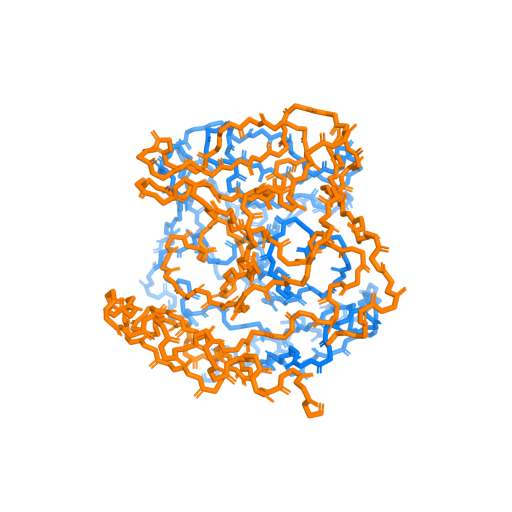1
ATOM 1535 C CA . ALA B 1 52 ? 0.067 17.109 14.82 1 98.19 52 ALA B CA 1
ATOM 1536 C C . ALA B 1 52 ? -1.137 17.391 15.711 1 98.19 52 ALA B C 1
ATOM 1538 O O . ALA B 1 52 ? -1.831 16.453 16.141 1 98.19 52 ALA B O 1
ATOM 1539 N N . SER B 1 53 ? -1.436 18.609 16.031 1 98.12 53 SER B N 1
ATOM 1540 C CA . SER B 1 53 ? -2.531 19.016 16.891 1 98.12 53 SER B CA 1
ATOM 1541 C C . SER B 1 53 ? -3.885 18.75 16.25 1 98.12 53 SER B C 1
ATOM 1543 O O . SER B 1 53 ? -4.914 18.75 16.922 1 98.12 53 SER B O 1
ATOM 1545 N N . ALA B 1 54 ? -3.951 18.547 14.938 1 98.38 54 ALA B N 1
ATOM 1546 C CA . ALA B 1 54 ? -5.195 18.344 14.203 1 98.38 54 ALA B CA 1
ATOM 1547 C C . ALA B 1 54 ? -5.551 16.859 14.109 1 98.38 54 ALA B C 1
ATOM 1549 O O . ALA B 1 54 ? -6.609 16.5 13.602 1 98.38 54 ALA B O 1
ATOM 1550 N N . PHE B 1 55 ? -4.625 16.047 14.562 1 98.69 55 PHE B N 1
ATOM 1551 C CA . PHE B 1 55 ? -4.773 14.602 14.422 1 98.69 55 PHE B CA 1
ATOM 1552 C C . PHE B 1 55 ? -4.977 13.953 15.789 1 98.69 55 PHE B C 1
ATOM 1554 O O . PHE B 1 55 ? -4.207 14.188 16.719 1 98.69 55 PHE B O 1
ATOM 1561 N N . THR B 1 56 ? -6.008 13.062 15.883 1 98.75 56 THR B N 1
ATOM 1562 C CA . THR B 1 56 ? -6.293 12.367 17.125 1 98.75 56 THR B CA 1
ATOM 1563 C C . THR B 1 56 ? -6.691 10.914 16.875 1 98.75 56 THR B C 1
ATOM 1565 O O . THR B 1 56 ? -7.586 10.648 16.062 1 98.75 56 THR B O 1
ATOM 1568 N N . VAL B 1 57 ? -5.988 9.922 17.516 1 98.88 57 VAL B N 1
ATOM 1569 C CA . VAL B 1 57 ? -6.488 8.555 17.578 1 98.88 57 VAL B CA 1
ATOM 1570 C C . VAL B 1 57 ? -7.672 8.477 18.531 1 98.88 57 VAL B C 1
ATOM 1572 O O . VAL B 1 57 ? -7.527 8.758 19.734 1 98.88 57 VAL B O 1
ATOM 1575 N N . THR B 1 58 ? -8.82 8.078 18.047 1 98.81 58 THR B N 1
ATOM 1576 C CA . THR B 1 58 ? -10.039 8.133 18.844 1 98.81 58 THR B CA 1
ATOM 1577 C C . THR B 1 58 ? -10.383 6.762 19.406 1 98.81 58 THR B C 1
ATOM 1579 O O . THR B 1 58 ? -11.188 6.652 20.344 1 98.81 58 THR B O 1
ATOM 1582 N N . GLN B 1 59 ? -9.914 5.742 18.844 1 98.75 59 GLN B N 1
ATOM 1583 C CA . GLN B 1 59 ? -10.133 4.363 19.281 1 98.75 59 GLN B CA 1
ATOM 1584 C C . GLN B 1 59 ? -8.93 3.484 18.938 1 98.75 59 GLN B C 1
ATOM 1586 O O . GLN B 1 59 ? -8.352 3.607 17.859 1 98.75 59 GLN B O 1
ATOM 1591 N N . GLY B 1 60 ? -8.57 2.59 19.875 1 98.75 60 GLY B N 1
ATOM 1592 C CA . GLY B 1 60 ? -7.523 1.611 19.625 1 98.75 60 GLY B CA 1
ATOM 1593 C C . GLY B 1 60 ? -6.141 2.115 19.984 1 98.75 60 GLY B C 1
ATOM 1594 O O . GLY B 1 60 ? -5.98 3.254 20.422 1 98.75 60 GLY B O 1
ATOM 1595 N N . CYS B 1 61 ? -5.156 1.246 19.859 1 98.44 61 CYS B N 1
ATOM 1596 C CA . CYS B 1 61 ? -3.773 1.523 20.234 1 98.44 61 CYS B CA 1
ATOM 1597 C C . CYS B 1 61 ? -2.818 1.141 19.109 1 98.44 61 CYS B C 1
ATOM 1599 O O . CYS B 1 61 ? -2.404 -0.015 19.016 1 98.44 61 CYS B O 1
ATOM 1601 N N . PRO B 1 62 ? -2.48 2.148 18.297 1 98.75 62 PRO B N 1
ATOM 1602 C CA . PRO B 1 62 ? -1.495 1.845 17.25 1 98.75 62 PRO B CA 1
ATOM 1603 C C . PRO B 1 62 ? -0.164 1.361 17.828 1 98.75 62 PRO B C 1
ATOM 1605 O O . PRO B 1 62 ? 0.226 1.771 18.922 1 98.75 62 PRO B O 1
ATOM 1608 N N . VAL B 1 63 ? 0.491 0.507 17.094 1 98.75 63 VAL B N 1
ATOM 1609 C CA . VAL B 1 63 ? 1.803 0.001 17.484 1 98.75 63 VAL B CA 1
ATOM 1610 C C . VAL B 1 63 ? 2.828 0.333 16.391 1 98.75 63 VAL B C 1
ATOM 1612 O O . VAL B 1 63 ? 2.465 0.58 15.242 1 98.75 63 VAL B O 1
ATOM 1615 N N . VAL B 1 64 ? 4.117 0.314 16.812 1 98.56 64 VAL B N 1
ATOM 1616 C CA . VAL B 1 64 ? 5.176 0.646 15.867 1 98.56 64 VAL B CA 1
ATOM 1617 C C . VAL B 1 64 ? 5.422 -0.538 14.93 1 98.56 64 VAL B C 1
ATOM 1619 O O . VAL B 1 64 ? 5.527 -1.681 15.383 1 98.56 64 VAL B O 1
ATOM 1622 N N . GLY B 1 65 ? 5.371 -0.346 13.648 1 98.62 65 GLY B N 1
ATOM 1623 C CA . GLY B 1 65 ? 5.82 -1.25 12.609 1 98.62 65 GLY B CA 1
ATOM 1624 C C . GLY B 1 65 ? 7.016 -0.72 11.836 1 98.62 65 GLY B C 1
ATOM 1625 O O . GLY B 1 65 ? 7.891 -0.065 12.406 1 98.62 65 GLY B O 1
ATOM 1626 N N . GLY B 1 66 ? 7.094 -1.069 10.531 1 98.06 66 GLY B N 1
ATOM 1627 C CA . GLY B 1 66 ? 8.219 -0.618 9.727 1 98.06 66 GLY B CA 1
ATOM 1628 C C . GLY B 1 66 ? 9.562 -1.1 10.258 1 98.06 66 GLY B C 1
ATOM 1629 O O . GLY B 1 66 ? 9.703 -2.268 10.625 1 98.06 66 GLY B O 1
ATOM 1630 N N . LEU B 1 67 ? 10.555 -0.204 10.203 1 98.12 67 LEU B N 1
ATOM 1631 C CA . LEU B 1 67 ? 11.922 -0.592 10.539 1 98.12 67 LEU B CA 1
ATOM 1632 C C . LEU B 1 67 ? 12.211 -0.33 12.016 1 98.12 67 LEU B C 1
ATOM 1634 O O . LEU B 1 67 ? 13.32 -0.599 12.484 1 98.12 67 LEU B O 1
ATOM 1638 N N . HIS B 1 68 ? 11.289 0.239 12.75 1 97.62 68 HIS B N 1
ATOM 1639 C CA . HIS B 1 68 ? 11.445 0.565 14.156 1 97.62 68 HIS B CA 1
ATOM 1640 C C . HIS B 1 68 ? 12.633 1.498 14.375 1 97.62 68 HIS B C 1
ATOM 1642 O O . HIS B 1 68 ? 13.383 1.343 15.344 1 97.62 68 HIS B O 1
ATOM 1648 N N . GLY B 1 69 ? 12.906 2.348 13.422 1 95.12 69 GLY B N 1
ATOM 1649 C CA . GLY B 1 69 ? 13.969 3.34 13.5 1 95.12 69 GLY B CA 1
ATOM 1650 C C . GLY B 1 69 ? 13.5 4.664 14.07 1 95.12 69 GLY B C 1
ATOM 1651 O O . GLY B 1 69 ? 12.539 4.711 14.844 1 95.12 69 GLY B O 1
ATOM 1652 N N . LEU B 1 70 ? 14.227 5.766 13.664 1 93.25 70 LEU B N 1
ATOM 1653 C CA . LEU B 1 70 ? 13.922 7.09 14.195 1 93.25 70 LEU B CA 1
ATOM 1654 C C . LEU B 1 70 ? 12.547 7.562 13.734 1 93.25 70 LEU B C 1
ATOM 1656 O O . LEU B 1 70 ? 11.805 8.164 14.516 1 93.25 70 LEU B O 1
ATOM 1660 N N . ASP B 1 71 ? 12.297 7.254 12.43 1 92.88 71 ASP B N 1
ATOM 1661 C CA . ASP B 1 71 ? 10.938 7.504 11.945 1 92.88 71 ASP B CA 1
ATOM 1662 C C . ASP B 1 71 ? 9.977 6.418 12.43 1 92.88 71 ASP B C 1
ATOM 1664 O O . ASP B 1 71 ? 10.195 5.23 12.172 1 92.88 71 ASP B O 1
ATOM 1668 N N . ARG B 1 72 ? 8.992 6.812 13.141 1 96.31 72 ARG B N 1
ATOM 1669 C CA . ARG B 1 72 ? 8.078 5.82 13.695 1 96.31 72 ARG B CA 1
ATOM 1670 C C . ARG B 1 72 ? 6.863 5.629 12.789 1 96.31 72 ARG B C 1
ATOM 1672 O O . ARG B 1 72 ? 6.078 6.559 12.586 1 96.31 72 ARG B O 1
ATOM 1679 N N . HIS B 1 73 ? 6.738 4.484 12.234 1 98.69 73 HIS B N 1
ATOM 1680 C CA . HIS B 1 73 ? 5.57 4.066 11.469 1 98.69 73 HIS B CA 1
ATOM 1681 C C . HIS B 1 73 ? 4.566 3.328 12.352 1 98.69 73 HIS B C 1
ATOM 1683 O O . HIS B 1 73 ? 4.883 2.275 12.914 1 98.69 73 HIS B O 1
ATOM 1689 N N . TYR B 1 74 ? 3.381 3.867 12.492 1 98.88 74 TYR B N 1
ATOM 1690 C CA . TYR B 1 74 ? 2.381 3.283 13.375 1 98.88 74 TYR B CA 1
ATOM 1691 C C . TYR B 1 74 ? 1.361 2.469 12.586 1 98.88 74 TYR B C 1
ATOM 1693 O O . TYR B 1 74 ? 0.859 2.922 11.555 1 98.88 74 TYR B O 1
ATOM 1701 N N . CYS B 1 75 ? 1.064 1.266 13.086 1 98.94 75 CYS B N 1
ATOM 1702 C CA . CYS B 1 75 ? 0.194 0.301 12.422 1 98.94 75 CYS B CA 1
ATOM 1703 C C . CYS B 1 75 ? -0.852 -0.243 13.391 1 98.94 75 CYS B C 1
ATOM 1705 O O . CYS B 1 75 ? -0.711 -0.104 14.609 1 98.94 75 CYS B O 1
ATOM 1707 N N . CYS B 1 76 ? -1.938 -0.725 12.867 1 98.94 76 CYS B N 1
ATOM 1708 C CA . CYS B 1 76 ? -2.865 -1.524 13.656 1 98.94 76 CYS B CA 1
ATOM 1709 C C . CYS B 1 76 ? -2.26 -2.881 14 1 98.94 76 CYS B C 1
ATOM 1711 O O . CYS B 1 76 ? -1.726 -3.564 13.125 1 98.94 76 CYS B O 1
ATOM 1713 N N . SER B 1 77 ? -2.361 -3.307 15.25 1 98.5 77 SER B N 1
ATOM 1714 C CA . SER B 1 77 ? -1.73 -4.547 15.68 1 98.5 77 SER B CA 1
ATOM 1715 C C . SER B 1 77 ? -2.512 -5.766 15.195 1 98.5 77 SER B C 1
ATOM 1717 O O . SER B 1 77 ? -1.995 -6.883 15.203 1 98.5 77 SER B O 1
ATOM 1719 N N . HIS B 1 78 ? -3.752 -5.566 14.75 1 98.56 78 HIS B N 1
ATOM 1720 C CA . HIS B 1 78 ? -4.594 -6.684 14.352 1 98.56 78 HIS B CA 1
ATOM 1721 C C . HIS B 1 78 ? -4.59 -6.859 12.836 1 98.56 78 HIS B C 1
ATOM 1723 O O . HIS B 1 78 ? -4.211 -7.918 12.328 1 98.56 78 HIS B O 1
ATOM 1729 N N . CYS B 1 79 ? -4.984 -5.887 12.086 1 98.81 79 CYS B N 1
ATOM 1730 C CA . CYS B 1 79 ? -5.055 -6.027 10.633 1 98.81 79 CYS B CA 1
ATOM 1731 C C . CYS B 1 79 ? -3.738 -5.617 9.984 1 98.81 79 CYS B C 1
ATOM 1733 O O . CYS B 1 79 ? -3.51 -5.895 8.805 1 98.81 79 CYS B O 1
ATOM 1735 N N . MET B 1 80 ? -2.889 -4.914 10.664 1 98.81 80 MET B N 1
ATOM 1736 C CA . MET B 1 80 ? -1.516 -4.566 10.312 1 98.81 80 MET B CA 1
ATOM 1737 C C . MET B 1 80 ? -1.486 -3.441 9.281 1 98.81 80 MET B C 1
ATOM 1739 O O . MET B 1 80 ? -0.445 -3.17 8.688 1 98.81 80 MET B O 1
ATOM 1743 N N . SER B 1 81 ? -2.656 -2.756 9.016 1 98.88 81 SER B N 1
ATOM 1744 C CA . SER B 1 81 ? -2.676 -1.562 8.18 1 98.88 81 SER B CA 1
ATOM 1745 C C . SER B 1 81 ? -1.717 -0.5 8.703 1 98.88 81 SER B C 1
ATOM 1747 O O . SER B 1 81 ? -1.649 -0.264 9.914 1 98.88 81 SER B O 1
ATOM 1749 N N . TRP B 1 82 ? -0.892 0.09 7.848 1 98.94 82 TRP B N 1
ATOM 1750 C CA . TRP B 1 82 ? -0.059 1.245 8.164 1 98.94 82 TRP B CA 1
ATOM 1751 C C . TRP B 1 82 ? -0.898 2.518 8.242 1 98.94 82 TRP B C 1
ATOM 1753 O O . TRP B 1 82 ? -1.439 2.971 7.23 1 98.94 82 TRP B O 1
ATOM 1763 N N . LEU B 1 83 ? -0.931 3.217 9.406 1 98.94 83 LEU B N 1
ATOM 1764 C CA . LEU B 1 83 ? -1.914 4.262 9.672 1 98.94 83 LEU B CA 1
ATOM 1765 C C . LEU B 1 83 ? -1.302 5.645 9.477 1 98.94 83 LEU B C 1
ATOM 1767 O O . LEU B 1 83 ? -1.904 6.512 8.844 1 98.94 83 LEU B O 1
ATOM 1771 N N . PHE B 1 84 ? -0.234 5.867 10.117 1 98.88 84 PHE B N 1
ATOM 1772 C CA . PHE B 1 84 ? 0.418 7.172 10.086 1 98.88 84 PHE B CA 1
ATOM 1773 C C . PHE B 1 84 ? 1.886 7.055 10.477 1 98.88 84 PHE B C 1
ATOM 1775 O O . PHE B 1 84 ? 2.33 6 10.938 1 98.88 84 PHE B O 1
ATOM 1782 N N . THR B 1 85 ? 2.631 8.047 10.234 1 98.69 85 THR B N 1
ATOM 1783 C CA . THR B 1 85 ? 4.051 8.141 10.555 1 98.69 85 THR B CA 1
ATOM 1784 C C . THR B 1 85 ? 4.355 9.445 11.289 1 98.69 85 THR B C 1
ATOM 1786 O O . THR B 1 85 ? 3.84 10.508 10.922 1 98.69 85 THR B O 1
ATOM 1789 N N . ARG B 1 86 ? 5.082 9.367 12.32 1 97.31 86 ARG B N 1
ATOM 1790 C CA . ARG B 1 86 ? 5.684 10.523 12.969 1 97.31 86 ARG B CA 1
ATOM 1791 C C . ARG B 1 86 ? 7.176 10.617 12.648 1 97.31 86 ARG B C 1
ATOM 1793 O O . ARG B 1 86 ? 7.977 9.859 13.203 1 97.31 86 ARG B O 1
ATOM 1800 N N . PRO B 1 87 ? 7.488 11.539 11.711 1 92.06 87 PRO B N 1
ATOM 1801 C CA . PRO B 1 87 ? 8.898 11.672 11.352 1 92.06 87 PRO B CA 1
ATOM 1802 C C . PRO B 1 87 ? 9.75 12.203 12.5 1 92.06 87 PRO B C 1
ATOM 1804 O O . PRO B 1 87 ? 9.289 13.031 13.289 1 92.06 87 PRO B O 1
ATOM 1807 N N . HIS B 1 88 ? 10.922 11.727 12.484 1 90.69 88 HIS B N 1
ATOM 1808 C CA . HIS B 1 88 ? 11.836 12.172 13.523 1 90.69 88 HIS B CA 1
ATOM 1809 C C . HIS B 1 88 ? 12.156 13.656 13.375 1 90.69 88 HIS B C 1
ATOM 1811 O O . HIS B 1 88 ? 12.477 14.117 12.273 1 90.69 88 HIS B O 1
ATOM 1817 N N . GLY B 1 89 ? 12.102 14.375 14.406 1 88.31 89 GLY B N 1
ATOM 1818 C CA . GLY B 1 89 ? 12.531 15.758 14.438 1 88.31 89 GLY B CA 1
ATOM 1819 C C . GLY B 1 89 ? 11.469 16.734 13.953 1 88.31 89 GLY B C 1
ATOM 1820 O O . GLY B 1 89 ? 11.703 17.938 13.883 1 88.31 89 GLY B O 1
ATOM 1821 N N . ILE B 1 90 ? 10.383 16.234 13.492 1 88.56 90 ILE B N 1
ATOM 1822 C CA . ILE B 1 90 ? 9.297 17.078 13.016 1 88.56 90 ILE B CA 1
ATOM 1823 C C . ILE B 1 90 ? 8.031 16.812 13.828 1 88.56 90 ILE B C 1
ATOM 1825 O O . ILE B 1 90 ? 7.008 16.406 13.273 1 88.56 90 ILE B O 1
ATOM 1829 N N . ASP B 1 91 ? 8.008 17.188 15.062 1 93.19 91 ASP B N 1
ATOM 1830 C CA . ASP B 1 91 ? 6.957 16.812 16 1 93.19 91 ASP B CA 1
ATOM 1831 C C . ASP B 1 91 ? 5.672 17.594 15.719 1 93.19 91 ASP B C 1
ATOM 1833 O O . ASP B 1 91 ? 4.594 17.219 16.188 1 93.19 91 ASP B O 1
ATOM 1837 N N . GLU B 1 92 ? 5.793 18.672 15.023 1 96 92 GLU B N 1
ATOM 1838 C CA . GLU B 1 92 ? 4.652 19.547 14.773 1 96 92 GLU B CA 1
ATOM 1839 C C . GLU B 1 92 ? 3.738 18.969 13.695 1 96 92 GLU B C 1
ATOM 1841 O O . GLU B 1 92 ? 2.625 19.469 13.492 1 96 92 GLU B O 1
ATOM 1846 N N . PHE B 1 93 ? 4.254 17.891 13.062 1 97.25 93 PHE B N 1
ATOM 1847 C CA . PHE B 1 93 ? 3.459 17.328 11.977 1 97.25 93 PHE B CA 1
ATOM 1848 C C . PHE B 1 93 ? 3.311 15.82 12.141 1 97.25 93 PHE B C 1
ATOM 1850 O O . PHE B 1 93 ? 4.051 15.195 12.906 1 97.25 93 PHE B O 1
ATOM 1857 N N . VAL B 1 94 ? 2.311 15.258 11.523 1 98.56 94 VAL B N 1
ATOM 1858 C CA . VAL B 1 94 ? 2.045 13.828 11.414 1 98.56 94 VAL B CA 1
ATOM 1859 C C . VAL B 1 94 ? 1.634 13.484 9.984 1 98.56 94 VAL B C 1
ATOM 1861 O O . VAL B 1 94 ? 0.86 14.219 9.367 1 98.56 94 VAL B O 1
ATOM 1864 N N . ASN B 1 95 ? 2.248 12.5 9.453 1 98.62 95 ASN B N 1
ATOM 1865 C CA . ASN B 1 95 ? 1.948 12.016 8.109 1 98.62 95 ASN B CA 1
ATOM 1866 C C . ASN B 1 95 ? 0.931 10.875 8.141 1 98.62 95 ASN B C 1
ATOM 1868 O O . ASN B 1 95 ? 1.263 9.75 8.516 1 98.62 95 ASN B O 1
ATOM 1872 N N . VAL B 1 96 ? -0.319 11.133 7.742 1 98.88 96 VAL B N 1
ATOM 1873 C CA . VAL B 1 96 ? -1.422 10.18 7.828 1 98.88 96 VAL B CA 1
ATOM 1874 C C . VAL B 1 96 ? -1.629 9.508 6.473 1 98.88 96 VAL B C 1
ATOM 1876 O O . VAL B 1 96 ? -1.629 10.172 5.434 1 98.88 96 VAL B O 1
ATOM 1879 N N . ARG B 1 97 ? -1.766 8.156 6.492 1 98.94 97 ARG B N 1
ATOM 1880 C CA . ARG B 1 97 ? -2.059 7.457 5.246 1 98.94 97 ARG B CA 1
ATOM 1881 C C . ARG B 1 97 ? -3.439 7.832 4.719 1 98.94 97 ARG B C 1
ATOM 1883 O O . ARG B 1 97 ? -4.453 7.566 5.367 1 98.94 97 ARG B O 1
ATOM 1890 N N . ALA B 1 98 ? -3.461 8.344 3.545 1 98.81 98 ALA B N 1
ATOM 1891 C CA . ALA B 1 98 ? -4.621 9.039 2.988 1 98.81 98 ALA B CA 1
ATOM 1892 C C . ALA B 1 98 ? -5.781 8.078 2.766 1 98.81 98 ALA B C 1
ATOM 1894 O O . ALA B 1 98 ? -6.945 8.438 2.961 1 98.81 98 ALA B O 1
ATOM 1895 N N . THR B 1 99 ? -5.5 6.848 2.406 1 98.88 99 THR B N 1
ATOM 1896 C CA . THR B 1 99 ? -6.535 5.914 1.979 1 98.88 99 THR B CA 1
ATOM 1897 C C . THR B 1 99 ? -7.27 5.332 3.184 1 98.88 99 THR B C 1
ATOM 1899 O O . THR B 1 99 ? -8.234 4.582 3.023 1 98.88 99 THR B O 1
ATOM 1902 N N . LEU B 1 100 ? -6.848 5.648 4.371 1 98.81 100 LEU B N 1
ATOM 1903 C CA . LEU B 1 100 ? -7.547 5.211 5.574 1 98.81 100 LEU B CA 1
ATOM 1904 C C . LEU B 1 100 ? -8.617 6.223 5.98 1 98.81 100 LEU B C 1
ATOM 1906 O O . LEU B 1 100 ? -9.461 5.934 6.832 1 98.81 100 LEU B O 1
ATOM 1910 N N . LEU B 1 101 ? -8.523 7.43 5.43 1 98.56 101 LEU B N 1
ATOM 1911 C CA . LEU B 1 101 ? -9.562 8.422 5.664 1 98.56 101 LEU B CA 1
ATOM 1912 C C . LEU B 1 101 ? -10.844 8.062 4.91 1 98.56 101 LEU B C 1
ATOM 1914 O O . LEU B 1 101 ? -10.781 7.531 3.801 1 98.56 101 LEU B O 1
ATOM 1918 N N . ASP B 1 102 ? -12.016 8.391 5.465 1 97.44 102 ASP B N 1
ATOM 1919 C CA . ASP B 1 102 ? -13.297 8.008 4.891 1 97.44 102 ASP B CA 1
ATOM 1920 C C . ASP B 1 102 ? -13.516 8.68 3.537 1 97.44 102 ASP B C 1
ATOM 1922 O O . ASP B 1 102 ? -14.227 8.148 2.678 1 97.44 102 ASP B O 1
ATOM 1926 N N . ASN B 1 103 ? -12.938 9.812 3.326 1 96.38 103 ASN B N 1
ATOM 1927 C CA . ASN B 1 103 ? -13.023 10.539 2.062 1 96.38 103 ASN B CA 1
ATOM 1928 C C . ASN B 1 103 ? -11.711 10.453 1.283 1 96.38 103 ASN B C 1
ATOM 1930 O O . ASN B 1 103 ? -11.211 11.469 0.795 1 96.38 103 ASN B O 1
ATOM 1934 N N . ALA B 1 104 ? -11.172 9.234 1.146 1 96.81 104 ALA B N 1
ATOM 1935 C CA . ALA B 1 104 ? -9.867 8.969 0.545 1 96.81 104 ALA B CA 1
ATOM 1936 C C . ALA B 1 104 ? -9.742 9.633 -0.824 1 96.81 104 ALA B C 1
ATOM 1938 O O . ALA B 1 104 ? -8.672 10.117 -1.195 1 96.81 104 ALA B O 1
ATOM 1939 N N . HIS B 1 105 ? -10.836 9.703 -1.605 1 95.81 105 HIS B N 1
ATOM 1940 C CA . HIS B 1 105 ? -10.812 10.211 -2.973 1 95.81 105 HIS B CA 1
ATOM 1941 C C . HIS B 1 105 ? -10.461 11.688 -3.008 1 95.81 105 HIS B C 1
ATOM 1943 O O . HIS B 1 105 ? -10.078 12.219 -4.055 1 95.81 105 HIS B O 1
ATOM 1949 N N . ASP B 1 106 ? -10.57 12.391 -1.908 1 94.69 106 ASP B N 1
ATOM 1950 C CA . ASP B 1 106 ? -10.305 13.82 -1.843 1 94.69 106 ASP B CA 1
ATOM 1951 C C . ASP B 1 106 ? -8.812 14.102 -1.678 1 94.69 106 ASP B C 1
ATOM 1953 O O . ASP B 1 106 ? -8.375 15.242 -1.797 1 94.69 106 ASP B O 1
ATOM 1957 N N . TYR B 1 107 ? -8.039 13.133 -1.438 1 97.19 107 TYR B N 1
ATOM 1958 C CA . TYR B 1 107 ? -6.625 13.32 -1.129 1 97.19 107 TYR B CA 1
ATOM 1959 C C . TYR B 1 107 ? -5.75 12.914 -2.307 1 97.19 107 TYR B C 1
ATOM 1961 O O . TYR B 1 107 ? -4.977 11.953 -2.211 1 97.19 107 TYR B O 1
ATOM 1969 N N . VAL B 1 108 ? -5.84 13.688 -3.352 1 98.38 108 VAL B N 1
ATOM 1970 C CA . VAL B 1 108 ? -5.02 13.492 -4.543 1 98.38 108 VAL B CA 1
ATOM 1971 C C . VAL B 1 108 ? -3.584 13.93 -4.254 1 98.38 108 VAL B C 1
ATOM 1973 O O . VAL B 1 108 ? -3.354 15.023 -3.723 1 98.38 108 VAL B O 1
ATOM 1976 N N . PRO B 1 109 ? -2.553 13.07 -4.535 1 98.75 109 PRO B N 1
ATOM 1977 C CA . PRO B 1 109 ? -1.185 13.5 -4.234 1 98.75 109 PRO B CA 1
ATOM 1978 C C . PRO B 1 109 ? -0.768 14.742 -5.016 1 98.75 109 PRO B C 1
ATOM 1980 O O . PRO B 1 109 ? -0.902 14.781 -6.242 1 98.75 109 PRO B O 1
ATOM 1983 N N . PHE B 1 110 ? -0.279 15.727 -4.281 1 98.81 110 PHE B N 1
ATOM 1984 C CA . PHE B 1 110 ? 0.228 16.969 -4.852 1 98.81 110 PHE B CA 1
ATOM 1985 C C . PHE B 1 110 ? 1.683 16.812 -5.281 1 98.81 110 PHE B C 1
ATOM 1987 O O . PHE B 1 110 ? 2.092 17.344 -6.316 1 98.81 110 PHE B O 1
ATOM 1994 N N . MET B 1 111 ? 2.422 16.094 -4.488 1 98.81 111 MET B N 1
ATOM 1995 C CA . MET B 1 111 ? 3.84 15.859 -4.742 1 98.81 111 MET B CA 1
ATOM 1996 C C . MET B 1 111 ? 4.152 14.367 -4.691 1 98.81 111 MET B C 1
ATOM 1998 O O . MET B 1 111 ? 3.506 13.617 -3.957 1 98.81 111 MET B O 1
ATOM 2002 N N . GLU B 1 112 ? 5.133 13.953 -5.508 1 98.88 112 GLU B N 1
ATOM 2003 C CA . GLU B 1 112 ? 5.664 12.594 -5.43 1 98.88 112 GLU B CA 1
ATOM 2004 C C . GLU B 1 112 ? 7.176 12.609 -5.215 1 98.88 112 GLU B C 1
ATOM 2006 O O . GLU B 1 112 ? 7.879 13.453 -5.766 1 98.88 112 GLU B O 1
ATOM 2011 N N . THR B 1 113 ? 7.605 11.758 -4.371 1 98.81 113 THR B N 1
ATOM 2012 C CA . THR B 1 113 ? 9.008 11.695 -3.975 1 98.81 113 THR B CA 1
ATOM 2013 C C . THR B 1 113 ? 9.609 10.336 -4.305 1 98.81 113 THR B C 1
ATOM 2015 O O . THR B 1 113 ? 8.883 9.383 -4.586 1 98.81 113 THR B O 1
ATOM 2018 N N . TRP B 1 114 ? 10.992 10.305 -4.34 1 98.81 114 TRP B N 1
ATOM 2019 C CA . TRP B 1 114 ? 11.758 9.102 -4.641 1 98.81 114 TRP B CA 1
ATOM 2020 C C . TRP B 1 114 ? 11.375 8.547 -6.008 1 98.81 114 TRP B C 1
ATOM 2022 O O . TRP B 1 114 ? 11.211 7.332 -6.164 1 98.81 114 TRP B O 1
ATOM 2032 N N . THR B 1 115 ? 11.25 9.43 -6.926 1 98.81 115 THR B N 1
ATOM 2033 C CA . THR B 1 115 ? 10.93 9 -8.281 1 98.81 115 THR B CA 1
ATOM 2034 C C . THR B 1 115 ? 12.078 8.188 -8.883 1 98.81 115 THR B C 1
ATOM 2036 O O . THR B 1 115 ? 11.883 7.457 -9.852 1 98.81 115 THR B O 1
ATOM 2039 N N . CYS B 1 116 ? 13.242 8.258 -8.281 1 98.75 116 CYS B N 1
ATOM 2040 C CA . CYS B 1 116 ? 14.391 7.492 -8.75 1 98.75 116 CYS B CA 1
ATOM 2041 C C . CYS B 1 116 ? 14.211 6.008 -8.477 1 98.75 116 CYS B C 1
ATOM 2043 O O . CYS B 1 116 ? 14.93 5.176 -9.039 1 98.75 116 CYS B O 1
ATOM 2045 N N . GLU B 1 117 ? 13.266 5.617 -7.672 1 98.62 117 GLU B N 1
ATOM 2046 C CA . GLU B 1 117 ? 12.984 4.219 -7.363 1 98.62 117 GLU B CA 1
ATOM 2047 C C . GLU B 1 117 ? 11.594 3.818 -7.852 1 98.62 117 GLU B C 1
ATOM 2049 O O . GLU B 1 117 ? 11.109 2.727 -7.539 1 98.62 117 GLU B O 1
ATOM 2054 N N . LYS B 1 118 ? 11 4.676 -8.539 1 98.75 118 LYS B N 1
ATOM 2055 C CA . LYS B 1 118 ? 9.633 4.496 -9 1 98.75 118 LYS B CA 1
ATOM 2056 C C . LYS B 1 118 ? 9.531 3.324 -9.977 1 98.75 118 LYS B C 1
ATOM 2058 O O . LYS B 1 118 ? 10.383 3.158 -10.844 1 98.75 118 LYS B O 1
ATOM 2063 N N . LEU B 1 119 ? 8.484 2.426 -9.781 1 98.69 119 LEU B N 1
ATOM 2064 C CA . LEU B 1 119 ? 8.211 1.453 -10.836 1 98.69 119 LEU B CA 1
ATOM 2065 C C . LEU B 1 119 ? 7.977 2.15 -12.172 1 98.69 119 LEU B C 1
ATOM 2067 O O . LEU B 1 119 ? 7.293 3.176 -12.227 1 98.69 119 LEU B O 1
ATOM 2071 N N . PRO B 1 120 ? 8.445 1.646 -13.242 1 97.75 120 PRO B N 1
ATOM 2072 C CA . PRO B 1 120 ? 8.453 2.363 -14.516 1 97.75 120 PRO B CA 1
ATOM 2073 C C . PRO B 1 120 ? 7.055 2.74 -14.992 1 97.75 120 PRO B C 1
ATOM 2075 O O . PRO B 1 120 ? 6.871 3.789 -15.617 1 97.75 120 PRO B O 1
ATOM 2078 N N . TRP B 1 121 ? 6.102 1.961 -14.703 1 98.25 121 TRP B N 1
ATOM 2079 C CA . TRP B 1 121 ? 4.754 2.168 -15.227 1 98.25 121 TRP B CA 1
ATOM 2080 C C . TRP B 1 121 ? 3.922 3.016 -14.266 1 98.25 121 TRP B C 1
ATOM 2082 O O . TRP B 1 121 ? 2.84 3.486 -14.625 1 98.25 121 TRP B O 1
ATOM 2092 N N . ALA B 1 122 ? 4.375 3.178 -13 1 98.5 122 ALA B N 1
ATOM 2093 C CA . ALA B 1 122 ? 3.568 3.836 -11.977 1 98.5 122 ALA B CA 1
ATOM 2094 C C . ALA B 1 122 ? 3.439 5.332 -12.258 1 98.5 122 ALA B C 1
ATOM 2096 O O . ALA B 1 122 ? 4.434 6.004 -12.539 1 98.5 122 ALA B O 1
ATOM 2097 N N . VAL B 1 123 ? 2.219 5.828 -12.242 1 97.38 123 VAL B N 1
ATOM 2098 C CA . VAL B 1 123 ? 1.996 7.25 -12.477 1 97.38 123 VAL B CA 1
ATOM 2099 C C . VAL B 1 123 ? 1.052 7.805 -11.414 1 97.38 123 VAL B C 1
ATOM 2101 O O . VAL B 1 123 ? 0.214 7.078 -10.875 1 97.38 123 VAL B O 1
ATOM 2104 N N . THR B 1 124 ? 1.233 9.047 -11.031 1 98.44 124 THR B N 1
ATOM 2105 C CA . THR B 1 124 ? 0.34 9.805 -10.172 1 98.44 124 THR B CA 1
ATOM 2106 C C . THR B 1 124 ? 0.035 11.172 -10.781 1 98.44 124 THR B C 1
ATOM 2108 O O . THR B 1 124 ? 0.706 11.602 -11.719 1 98.44 124 THR B O 1
ATOM 2111 N N . PRO B 1 125 ? -0.97 11.852 -10.312 1 98.25 125 PRO B N 1
ATOM 2112 C CA . PRO B 1 125 ? -1.268 13.195 -10.82 1 98.25 125 PRO B CA 1
ATOM 2113 C C . PRO B 1 125 ? -0.423 14.281 -10.164 1 98.25 125 PRO B C 1
ATOM 2115 O O . PRO B 1 125 ? -0.679 15.469 -10.359 1 98.25 125 PRO B O 1
ATOM 2118 N N . ALA B 1 126 ? 0.549 13.938 -9.359 1 98.69 126 ALA B N 1
ATOM 2119 C CA . ALA B 1 126 ? 1.34 14.922 -8.625 1 98.69 126 ALA B CA 1
ATOM 2120 C C . ALA B 1 126 ? 1.94 15.961 -9.562 1 98.69 126 ALA B C 1
ATOM 2122 O O . ALA B 1 126 ? 2.396 15.625 -10.656 1 98.69 126 ALA B O 1
ATOM 2123 N N . VAL B 1 127 ? 1.947 17.219 -9.172 1 98.44 127 VAL B N 1
ATOM 2124 C CA . VAL B 1 127 ? 2.439 18.312 -10 1 98.44 127 VAL B CA 1
ATOM 2125 C C . VAL B 1 127 ? 3.859 18.688 -9.578 1 98.44 127 VAL B C 1
ATOM 2127 O O . VAL B 1 127 ? 4.562 19.391 -10.305 1 98.44 127 VAL B O 1
ATOM 2130 N N . GLU B 1 128 ? 4.309 18.297 -8.43 1 98.75 128 GLU B N 1
ATOM 2131 C CA . GLU B 1 128 ? 5.684 18.422 -7.949 1 98.75 128 GLU B CA 1
ATOM 2132 C C . GLU B 1 128 ? 6.363 17.062 -7.871 1 98.75 128 GLU B C 1
ATOM 2134 O O . GLU B 1 128 ? 5.762 16.078 -7.418 1 98.75 128 GLU B O 1
ATOM 2139 N N . ARG B 1 129 ? 7.586 16.984 -8.398 1 98.62 129 ARG B N 1
ATOM 2140 C CA . ARG B 1 129 ? 8.297 15.711 -8.461 1 98.62 129 ARG B CA 1
ATOM 2141 C C . ARG B 1 129 ? 9.75 15.867 -8.008 1 98.62 129 ARG B C 1
ATOM 2143 O O . ARG B 1 129 ? 10.422 16.828 -8.406 1 98.62 129 ARG B O 1
ATOM 2150 N N . PHE B 1 130 ? 10.219 14.898 -7.195 1 98.81 130 PHE B N 1
ATOM 2151 C CA . PHE B 1 130 ? 11.594 14.906 -6.703 1 98.81 130 PHE B CA 1
ATOM 2152 C C . PHE B 1 130 ? 12.219 13.523 -6.824 1 98.81 130 PHE B C 1
ATOM 2154 O O . PHE B 1 130 ? 11.578 12.516 -6.52 1 98.81 130 PHE B O 1
ATOM 2161 N N . ALA B 1 131 ? 13.484 13.438 -7.301 1 98.69 131 ALA B N 1
ATOM 2162 C CA . ALA B 1 131 ? 14.18 12.164 -7.426 1 98.69 131 ALA B CA 1
ATOM 2163 C C . ALA B 1 131 ? 14.359 11.492 -6.066 1 98.69 131 ALA B C 1
ATOM 2165 O O . ALA B 1 131 ? 14.359 10.266 -5.969 1 98.69 131 ALA B O 1
ATOM 2166 N N . GLN B 1 132 ? 14.5 12.266 -5.082 1 98.25 132 GLN B N 1
ATOM 2167 C CA . GLN B 1 132 ? 14.516 11.812 -3.693 1 98.25 132 GLN B CA 1
ATOM 2168 C C . GLN B 1 132 ? 13.57 12.641 -2.832 1 98.25 132 GLN B C 1
ATOM 2170 O O . GLN B 1 132 ? 12.367 12.703 -3.105 1 98.25 132 GLN B O 1
ATOM 2175 N N . LEU B 1 133 ? 13.977 13.266 -1.705 1 97.31 133 LEU B N 1
ATOM 2176 C CA . LEU B 1 133 ? 13.156 14.148 -0.891 1 97.31 133 LEU B CA 1
ATOM 2177 C C . LEU B 1 133 ? 13.445 15.609 -1.212 1 97.31 133 LEU B C 1
ATOM 2179 O O . LEU B 1 133 ? 14.57 15.961 -1.582 1 97.31 133 LEU B O 1
ATOM 2183 N N . PRO B 1 134 ? 12.422 16.469 -1.128 1 97.38 134 PRO B N 1
ATOM 2184 C CA . PRO B 1 134 ? 12.727 17.906 -1.261 1 97.38 134 PRO B CA 1
ATOM 2185 C C . PRO B 1 134 ? 13.68 18.406 -0.18 1 97.38 134 PRO B C 1
ATOM 2187 O O . PRO B 1 134 ? 13.797 17.797 0.882 1 97.38 134 PRO B O 1
ATOM 2190 N N . GLU B 1 135 ? 14.352 19.484 -0.53 1 95.94 135 GLU B N 1
ATOM 2191 C CA . GLU B 1 135 ? 15.164 20.156 0.482 1 95.94 135 GLU B CA 1
ATOM 2192 C C . GLU B 1 135 ? 14.297 20.906 1.479 1 95.94 135 GLU B C 1
ATOM 2194 O O . GLU B 1 135 ? 13.203 21.359 1.136 1 95.94 135 GLU B O 1
ATOM 2199 N N . PRO B 1 136 ? 14.828 21.016 2.705 1 92.06 136 PRO B N 1
ATOM 2200 C CA . PRO B 1 136 ? 14.055 21.734 3.721 1 92.06 136 PRO B CA 1
ATOM 2201 C C . PRO B 1 136 ? 13.594 23.109 3.246 1 92.06 136 PRO B C 1
ATOM 2203 O O . PRO B 1 136 ? 12.477 23.531 3.551 1 92.06 136 PRO B O 1
ATOM 2206 N N . GLN B 1 137 ? 14.367 23.781 2.492 1 93.25 137 GLN B N 1
ATOM 2207 C CA . GLN B 1 137 ? 14.055 25.141 2.057 1 93.25 137 GLN B CA 1
ATOM 2208 C C . GLN B 1 137 ? 12.906 25.141 1.055 1 93.25 137 GLN B C 1
ATOM 2210 O O . GLN B 1 137 ? 12.312 26.188 0.782 1 93.25 137 GLN B O 1
ATOM 2215 N N . ASP B 1 138 ? 12.617 23.938 0.486 1 95.81 138 ASP B N 1
ATOM 2216 C CA . ASP B 1 138 ? 11.57 23.844 -0.521 1 95.81 138 ASP B CA 1
ATOM 2217 C C . ASP B 1 138 ? 10.195 23.719 0.131 1 95.81 138 ASP B C 1
ATOM 2219 O O . ASP B 1 138 ? 9.172 23.953 -0.514 1 95.81 138 ASP B O 1
ATOM 2223 N N . PHE B 1 139 ? 10.125 23.391 1.396 1 93.62 139 PHE B N 1
ATOM 2224 C CA . PHE B 1 139 ? 8.867 22.984 2.012 1 93.62 139 PHE B CA 1
ATOM 2225 C C . PHE B 1 139 ? 7.898 24.156 2.102 1 93.62 139 PHE B C 1
ATOM 2227 O O . PHE B 1 139 ? 6.699 24 1.858 1 93.62 139 PHE B O 1
ATOM 2234 N N . ALA B 1 140 ? 8.414 25.344 2.467 1 95.12 140 ALA B N 1
ATOM 2235 C CA . ALA B 1 140 ? 7.543 26.516 2.561 1 95.12 140 ALA B CA 1
ATOM 2236 C C . ALA B 1 140 ? 6.863 26.797 1.224 1 95.12 140 ALA B C 1
ATOM 2238 O O . ALA B 1 140 ? 5.648 27 1.171 1 95.12 140 ALA B O 1
ATOM 2239 N N . ARG B 1 141 ? 7.641 26.797 0.149 1 97.44 141 ARG B N 1
ATOM 2240 C CA . ARG B 1 141 ? 7.109 27.047 -1.189 1 97.44 141 ARG B CA 1
ATOM 2241 C C . ARG B 1 141 ? 6.102 25.969 -1.576 1 97.44 141 ARG B C 1
ATOM 2243 O O . ARG B 1 141 ? 5.066 26.266 -2.176 1 97.44 141 ARG B O 1
ATOM 2250 N N . LEU B 1 142 ? 6.398 24.734 -1.327 1 98.38 142 LEU B N 1
ATOM 2251 C CA . LEU B 1 142 ? 5.531 23.609 -1.67 1 98.38 142 LEU B CA 1
ATOM 2252 C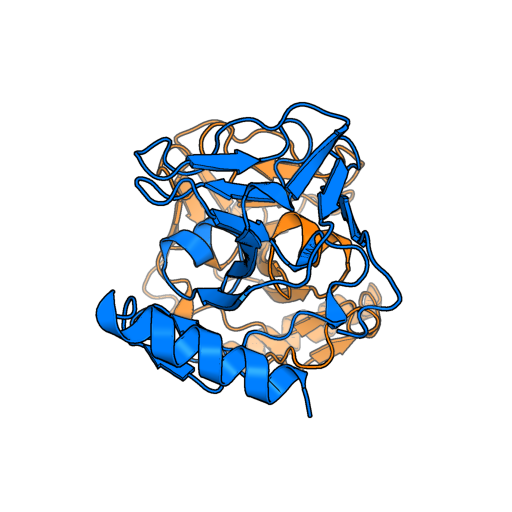 C . LEU B 1 142 ? 4.195 23.703 -0.942 1 98.38 142 LEU B C 1
ATOM 2254 O O . LEU B 1 142 ? 3.139 23.516 -1.545 1 98.38 142 LEU B O 1
ATOM 2258 N N . MET B 1 143 ? 4.238 24.031 0.375 1 97.06 143 MET B N 1
ATOM 2259 C CA . MET B 1 143 ? 3.014 24.156 1.161 1 97.06 143 MET B CA 1
ATOM 2260 C C . MET B 1 143 ? 2.154 25.312 0.646 1 97.06 143 MET B C 1
ATOM 2262 O O . MET B 1 143 ? 0.93 25.188 0.576 1 97.06 143 MET B O 1
ATOM 2266 N N . GLN B 1 144 ? 2.775 26.375 0.298 1 97.19 144 GLN B N 1
ATOM 2267 C CA . GLN B 1 144 ? 2.057 27.516 -0.264 1 97.19 144 GLN B CA 1
ATOM 2268 C C . GLN B 1 144 ? 1.412 27.156 -1.6 1 97.19 144 GLN B C 1
ATOM 2270 O O . GLN B 1 144 ? 0.258 27.516 -1.853 1 97.19 144 GLN B O 1
ATOM 2275 N N . ALA B 1 145 ? 2.158 26.516 -2.465 1 97.94 145 ALA B N 1
ATOM 2276 C CA . ALA B 1 145 ? 1.644 26.094 -3.768 1 97.94 145 ALA B CA 1
ATOM 2277 C C . ALA B 1 145 ? 0.452 25.156 -3.615 1 97.94 145 ALA B C 1
ATOM 2279 O O . ALA B 1 145 ? -0.53 25.266 -4.355 1 97.94 145 ALA B O 1
ATOM 2280 N N . TYR B 1 146 ? 0.527 24.297 -2.67 1 97.88 146 TYR B N 1
ATOM 2281 C CA . TYR B 1 146 ? -0.574 23.375 -2.4 1 97.88 146 TYR B CA 1
ATOM 2282 C C . TYR B 1 146 ? -1.815 24.141 -1.944 1 97.88 146 TYR B C 1
ATOM 2284 O O . TYR B 1 146 ? -2.922 23.875 -2.418 1 97.88 146 TYR B O 1
ATOM 2292 N N . ALA B 1 147 ? -1.611 25.016 -1.017 1 96.25 147 ALA B N 1
ATOM 2293 C CA . ALA B 1 147 ? -2.723 25.828 -0.508 1 96.25 147 ALA B CA 1
ATOM 2294 C C . ALA B 1 147 ? -3.416 26.578 -1.638 1 96.25 147 ALA B C 1
ATOM 2296 O O . ALA B 1 147 ? -4.645 26.672 -1.668 1 96.25 147 ALA B O 1
ATOM 2297 N N . GLN B 1 148 ? -2.674 27.062 -2.531 1 95 148 GLN B N 1
ATOM 2298 C CA . GLN B 1 148 ? -3.221 27.797 -3.664 1 95 148 GLN B CA 1
ATOM 2299 C C . GLN B 1 148 ? -4.035 26.891 -4.578 1 95 148 GLN B C 1
ATOM 2301 O O . GLN B 1 148 ? -5.074 27.297 -5.102 1 95 148 GLN B O 1
ATOM 2306 N N . LEU B 1 149 ? -3.564 25.672 -4.785 1 91.88 149 LEU B N 1
ATOM 2307 C CA . LEU B 1 149 ? -4.258 24.703 -5.625 1 91.88 149 LEU B CA 1
ATOM 2308 C C . LEU B 1 149 ? -5.594 24.297 -5.004 1 91.88 149 LEU B C 1
ATOM 2310 O O . LEU B 1 149 ? -6.578 24.094 -5.719 1 91.88 149 LEU B O 1
ATOM 2314 N N . GLN B 1 150 ? -5.629 24.156 -3.688 1 89.06 150 GLN B N 1
ATOM 2315 C CA . GLN B 1 150 ? -6.84 23.75 -2.98 1 89.06 150 GLN B CA 1
ATOM 2316 C C . GLN B 1 150 ? -7.879 24.859 -2.967 1 89.06 150 GLN B C 1
ATOM 2318 O O . GLN B 1 150 ? -9.07 24.609 -2.783 1 89.06 150 GLN B O 1
ATOM 2323 N N . ALA B 1 151 ? -7.449 26.156 -3.068 1 85.25 151 ALA B N 1
ATOM 2324 C CA . ALA B 1 151 ? -8.328 27.312 -3.025 1 85.25 151 ALA B CA 1
ATOM 2325 C C . ALA B 1 151 ? -9.055 27.516 -4.355 1 85.25 151 ALA B C 1
ATOM 2327 O O . ALA B 1 151 ? -10.055 28.234 -4.426 1 85.25 151 ALA B O 1
ATOM 2328 N N . ARG B 1 152 ? -8.57 26.875 -5.332 1 75.88 152 ARG B N 1
ATOM 2329 C CA . ARG B 1 152 ? -9.219 27.016 -6.629 1 75.88 152 ARG B CA 1
ATOM 2330 C C . ARG B 1 152 ? -10.414 26.078 -6.754 1 75.88 152 ARG B C 1
ATOM 2332 O O . ARG B 1 152 ? -10.383 24.953 -6.25 1 75.88 152 ARG B O 1
#

Solvent-accessible surface area (backbone atoms only — not comparable to full-atom values): 15234 Å² total; per-residue (Å²): 109,79,75,84,58,61,60,41,51,30,34,45,67,65,58,62,32,29,31,37,32,61,60,78,57,54,46,32,30,30,36,14,32,64,64,35,11,16,47,13,15,15,68,26,27,31,31,30,34,28,52,34,91,34,52,43,79,74,38,65,71,71,36,77,16,45,78,68,55,75,50,40,31,29,16,35,82,61,31,32,14,52,48,36,31,43,49,62,94,40,77,66,36,31,38,32,24,31,39,28,30,76,62,32,78,70,61,63,36,43,29,33,27,18,54,74,50,39,46,88,80,66,65,73,82,37,82,42,79,31,60,43,79,78,55,80,84,48,49,65,58,51,35,51,52,42,53,55,60,58,73,100,105,80,74,83,60,61,61,40,52,29,34,44,67,65,57,61,32,29,31,36,32,60,61,78,59,53,43,32,30,30,35,16,32,63,64,35,11,17,47,14,14,14,68,25,28,31,32,28,33,27,52,34,89,33,52,44,78,75,38,66,72,71,36,77,19,47,77,69,55,75,49,38,32,29,16,36,82,61,32,32,13,52,47,35,31,43,51,62,94,39,76,66,36,29,37,33,23,31,41,27,31,76,64,33,77,67,60,63,35,43,28,34,27,17,54,75,50,38,45,87,77,65,64,74,82,38,81,42,79,33,61,43,77,78,55,80,84,46,48,65,58,50,35,52,54,41,53,54,60,54,73,102

Sequence (304 aa):
MSVETLPQAGSCRCNGVRFSVSQAPVITMACHCTGCQKMTSSAFSLSALFAASAFTVTQGCPVVGGLHGLDRHYCCSHCMSWLFTRPHGIDEFVNVRATLLDNAHDYVPFMETWTCEKLPWAVTPAVERFAQLPEPQDFARLMQAYAQLQARMSVETLPQAGSCRCNGVRFSVSQAPVITMACHCTGCQKMTSSAFSLSALFAASAFTVTQGCPVVGGLHGLDRHYCCSHCMSWLFTRPHGIDEFVNVRATLLDNAHDYVPFMETWTCEKLPWAVTPAVERFAQLPEPQDFARLMQAYAQLQAR

InterPro domains:
  IPR006913 CENP-V/GFA domain [PF04828] (9-116)
  IPR006913 CENP-V/GFA domain [PS51891] (8-111)
  IPR011057 Mss4-like superfamily [SSF51316] (7-139)

Nearest PDB structures (foldseek):
  8ajq-assembly2_C  TM=9.224E-01  e=1.092E-10  Pseudomonas aeruginosa PAO1
  1xa8-assembly1_A  TM=7.137E-01  e=4.027E-07  Paracoccus denitrificans
  3fac-assembly6_F  TM=7.768E-01  e=4.477E-06  Cereibacter sphaeroides 2.4.1
  2zf4-assembly2_D  TM=2.795E-01  e=1.803E+00  Chromobacterium violaceum
  8ajq-assembly2_C  TM=9.224E-01  e=1.062E-10  Pseudomonas aeruginosa PAO1